Protein AF-A0A2N1MNX8-F1 (afdb_monomer_lite)

Structure (mmCIF, N/CA/C/O backbone):
data_AF-A0A2N1MNX8-F1
#
_entry.id   AF-A0A2N1MNX8-F1
#
loop_
_atom_site.group_PDB
_atom_site.id
_atom_site.type_symbol
_atom_site.label_atom_id
_atom_site.label_alt_id
_atom_site.label_comp_id
_atom_site.label_asym_id
_atom_site.label_entity_id
_atom_site.label_seq_id
_atom_site.pdbx_PDB_ins_code
_atom_site.Cartn_x
_atom_site.Cartn_y
_atom_site.Cartn_z
_atom_site.occupancy
_atom_site.B_iso_or_equiv
_atom_site.auth_seq_id
_atom_site.auth_comp_id
_atom_site.auth_asym_id
_atom_site.auth_atom_id
_atom_site.pdbx_PDB_model_num
ATOM 1 N N . MET A 1 1 ? -19.129 -14.147 -1.371 1.00 56.38 1 MET A N 1
ATOM 2 C CA . MET A 1 1 ? -18.073 -14.503 -2.361 1.00 56.38 1 MET A CA 1
ATOM 3 C C . MET A 1 1 ? -17.387 -15.813 -1.971 1.00 56.38 1 MET A C 1
ATOM 5 O O . MET A 1 1 ? -17.448 -16.182 -0.810 1.00 56.38 1 MET A O 1
ATOM 9 N N . ALA A 1 2 ? -16.731 -16.529 -2.896 1.00 64.56 2 ALA A N 1
ATOM 10 C CA . ALA A 1 2 ? -16.117 -17.846 -2.629 1.00 64.56 2 ALA A CA 1
ATOM 11 C C . ALA A 1 2 ? -15.143 -17.871 -1.427 1.00 64.56 2 ALA A C 1
ATOM 13 O O . ALA A 1 2 ? -15.052 -18.882 -0.743 1.00 64.56 2 ALA A O 1
ATOM 14 N N . PHE A 1 3 ? -14.475 -16.752 -1.125 1.00 65.69 3 PHE A N 1
ATOM 15 C CA . PHE A 1 3 ? -13.554 -16.598 0.014 1.00 65.69 3 PHE A CA 1
ATOM 16 C C . PHE A 1 3 ? -14.228 -16.419 1.391 1.00 65.69 3 PHE A C 1
ATOM 18 O O . PHE A 1 3 ? -13.546 -16.420 2.415 1.00 65.69 3 PHE A O 1
ATOM 25 N N . GLU A 1 4 ? -15.551 -16.257 1.436 1.00 67.56 4 GLU A N 1
ATOM 26 C CA . GLU A 1 4 ? -16.335 -16.164 2.680 1.00 67.56 4 GLU A CA 1
ATOM 27 C C . GLU A 1 4 ? -16.891 -17.524 3.122 1.00 67.56 4 GLU A C 1
ATOM 29 O O . GLU A 1 4 ? -17.409 -17.641 4.228 1.00 67.56 4 GLU A O 1
ATOM 34 N N . ASN A 1 5 ? -16.812 -18.544 2.262 1.00 71.75 5 ASN A N 1
ATOM 35 C CA . ASN A 1 5 ? -17.381 -19.860 2.515 1.00 71.75 5 ASN A CA 1
ATOM 36 C C . ASN A 1 5 ? -16.324 -20.950 2.313 1.00 71.75 5 ASN A C 1
ATOM 38 O O . ASN A 1 5 ? -15.874 -21.192 1.192 1.00 71.75 5 ASN A O 1
ATOM 42 N N . ASP A 1 6 ? -15.991 -21.644 3.398 1.00 75.94 6 ASP A N 1
ATOM 43 C CA . ASP A 1 6 ? -14.962 -22.689 3.442 1.00 75.94 6 ASP A CA 1
ATOM 44 C C . ASP A 1 6 ? -15.345 -23.966 2.666 1.00 75.94 6 ASP A C 1
ATOM 46 O O . ASP A 1 6 ? -14.533 -24.873 2.516 1.00 75.94 6 ASP A O 1
ATOM 50 N N . SER A 1 7 ? -16.559 -24.037 2.111 1.00 83.06 7 SER A N 1
ATOM 51 C CA . SER A 1 7 ? -17.030 -25.169 1.299 1.00 83.06 7 SER A CA 1
ATOM 52 C C . SER A 1 7 ? -16.474 -25.175 -0.132 1.00 83.06 7 SER A C 1
ATOM 54 O O . SER A 1 7 ? -16.621 -26.171 -0.835 1.00 83.06 7 SER A O 1
ATOM 56 N N . PHE A 1 8 ? -15.852 -24.082 -0.593 1.00 82.31 8 PHE A N 1
ATOM 57 C CA . PHE A 1 8 ? -15.388 -23.917 -1.980 1.00 82.31 8 PHE A CA 1
ATOM 58 C C . PHE A 1 8 ? -13.858 -23.904 -2.107 1.00 82.31 8 PHE A C 1
ATOM 60 O O . PHE A 1 8 ? -13.306 -23.074 -2.827 1.00 82.31 8 PHE A O 1
ATOM 67 N N . LEU A 1 9 ? -13.163 -24.813 -1.417 1.00 83.31 9 LEU A N 1
ATOM 68 C CA . LEU A 1 9 ? -11.694 -24.832 -1.352 1.00 83.31 9 LEU A CA 1
ATOM 69 C C . LEU A 1 9 ? -11.017 -24.890 -2.731 1.00 83.31 9 LEU A C 1
ATOM 71 O O . LEU A 1 9 ? -10.069 -24.145 -2.968 1.00 83.31 9 LEU A O 1
ATOM 75 N N . ASP A 1 10 ? -11.524 -25.703 -3.662 1.00 85.88 10 ASP A N 1
ATOM 76 C CA . ASP A 1 10 ? -10.948 -25.807 -5.012 1.00 85.88 10 ASP A CA 1
ATOM 77 C C . ASP A 1 10 ? -11.088 -24.499 -5.801 1.00 85.88 10 ASP A C 1
ATOM 79 O O . ASP A 1 10 ? -10.160 -24.072 -6.490 1.00 85.88 10 ASP A O 1
ATOM 83 N N . LEU A 1 11 ? -12.229 -23.817 -5.657 1.00 83.62 11 LEU A N 1
ATOM 84 C CA . LEU A 1 11 ? -12.461 -22.520 -6.287 1.00 83.62 11 LEU A CA 1
ATOM 85 C C . LEU A 1 11 ? -11.620 -21.424 -5.626 1.00 83.62 11 LEU A C 1
ATOM 87 O O . LEU A 1 11 ? -11.042 -20.604 -6.332 1.00 83.62 11 LEU A O 1
ATOM 91 N N . GLN A 1 12 ? -11.511 -21.419 -4.294 1.00 82.12 12 GLN A N 1
ATOM 92 C CA . GLN A 1 12 ? -10.625 -20.502 -3.574 1.00 82.12 12 GLN A CA 1
ATOM 93 C C . GLN A 1 12 ? -9.181 -20.683 -4.040 1.00 82.12 12 GLN A C 1
ATOM 95 O O . GLN A 1 12 ? -8.528 -19.698 -4.367 1.00 82.12 12 GLN A O 1
ATOM 100 N N . LYS A 1 13 ? -8.707 -21.930 -4.154 1.00 82.75 13 LYS A N 1
ATOM 101 C CA . LYS A 1 13 ? -7.368 -22.246 -4.659 1.00 82.75 13 LYS A CA 1
ATOM 102 C C . LYS A 1 13 ? -7.171 -21.739 -6.085 1.00 82.75 13 LYS A C 1
ATOM 104 O O . LYS A 1 13 ? -6.188 -21.053 -6.344 1.00 82.75 13 LYS A O 1
ATOM 109 N N . PHE A 1 14 ? -8.121 -22.001 -6.982 1.00 84.06 14 PHE A N 1
ATOM 110 C CA . PHE A 1 14 ? -8.080 -21.494 -8.355 1.00 84.06 14 PHE A CA 1
ATOM 111 C C . PHE A 1 14 ? -8.036 -19.958 -8.410 1.00 84.06 14 PHE A C 1
ATOM 113 O O . PHE A 1 14 ? -7.242 -19.376 -9.151 1.00 84.06 14 PHE A O 1
ATOM 120 N N . CYS A 1 15 ? -8.852 -19.279 -7.599 1.00 79.00 15 CYS A N 1
ATOM 121 C CA . CYS A 1 15 ? -8.834 -17.823 -7.500 1.00 79.00 15 CYS A CA 1
ATOM 122 C C . CYS A 1 15 ? -7.498 -17.309 -6.953 1.00 79.00 15 CYS A C 1
ATOM 124 O O . CYS A 1 15 ? -6.957 -16.357 -7.508 1.00 79.00 15 CYS A O 1
ATOM 126 N N . THR A 1 16 ? -6.939 -17.945 -5.921 1.00 76.56 16 THR A N 1
ATOM 127 C CA . THR A 1 16 ? -5.616 -17.606 -5.381 1.00 76.56 16 THR A CA 1
ATOM 128 C C . THR A 1 16 ? -4.523 -17.793 -6.433 1.00 76.56 16 THR A C 1
ATOM 130 O O . THR A 1 16 ? -3.698 -16.906 -6.597 1.00 76.56 16 THR A O 1
ATOM 133 N N . GLU A 1 17 ? -4.548 -18.871 -7.220 1.00 80.50 17 GLU A N 1
ATOM 134 C CA . GLU A 1 17 ? -3.595 -19.089 -8.320 1.00 80.50 17 GLU A CA 1
ATOM 135 C C . GLU A 1 17 ? -3.700 -18.007 -9.410 1.00 80.50 17 GLU A C 1
ATOM 137 O O . GLU A 1 17 ? -2.685 -17.530 -9.923 1.00 80.50 17 GLU A O 1
ATOM 142 N N . LEU A 1 18 ? -4.916 -17.567 -9.750 1.00 79.69 18 LEU A N 1
ATOM 143 C CA . LEU A 1 18 ? -5.123 -16.448 -10.675 1.00 79.69 18 LEU A CA 1
ATOM 144 C C . LEU A 1 18 ? -4.614 -15.121 -10.103 1.00 79.69 18 LEU A C 1
ATOM 146 O O . LEU A 1 18 ? -3.966 -14.358 -10.824 1.00 79.69 18 LEU A O 1
ATOM 150 N N . ILE A 1 19 ? -4.888 -14.872 -8.821 1.00 76.12 19 ILE A N 1
ATOM 151 C CA . ILE A 1 19 ? -4.413 -13.712 -8.066 1.00 76.12 19 ILE A CA 1
ATOM 152 C C . ILE A 1 19 ? -2.885 -13.655 -8.084 1.00 76.12 19 ILE A C 1
ATOM 154 O O . ILE A 1 19 ? -2.314 -12.635 -8.465 1.00 76.12 19 ILE A O 1
ATOM 158 N N . SER A 1 20 ? -2.237 -14.773 -7.762 1.00 72.19 20 SER A N 1
ATOM 159 C CA . SER A 1 20 ? -0.787 -14.955 -7.807 1.00 72.19 20 SER A CA 1
ATOM 160 C C . SER A 1 20 ? -0.195 -14.665 -9.182 1.00 72.19 20 SER A C 1
ATOM 162 O O . SER A 1 20 ? 0.878 -14.076 -9.298 1.00 72.19 20 SER A O 1
ATOM 164 N N . LYS A 1 21 ? -0.877 -15.093 -10.249 1.00 76.62 21 LYS A N 1
ATOM 165 C CA . LYS A 1 21 ? -0.355 -14.995 -11.615 1.00 76.62 21 LYS A CA 1
ATOM 166 C C . LYS A 1 21 ? -0.490 -13.592 -12.209 1.00 76.62 21 LYS A C 1
ATOM 168 O O . LYS A 1 21 ? 0.316 -13.223 -13.064 1.00 76.62 21 LYS A O 1
ATOM 173 N N . TYR A 1 22 ? -1.499 -12.825 -11.793 1.00 77.06 22 TYR A N 1
ATOM 174 C CA . TYR A 1 22 ? -1.806 -11.509 -12.366 1.00 77.06 22 TYR A CA 1
ATOM 175 C C . TYR A 1 22 ? -2.223 -10.451 -11.321 1.00 77.06 22 TYR A C 1
ATOM 177 O O . TYR A 1 22 ? -3.270 -9.818 -11.494 1.00 77.06 22 TYR A O 1
ATOM 185 N N . PRO A 1 23 ? -1.417 -10.192 -10.276 1.00 77.81 23 PRO A N 1
ATOM 186 C CA . PRO A 1 23 ? -1.775 -9.257 -9.203 1.00 77.81 23 PRO A CA 1
ATOM 187 C C . PRO A 1 23 ? -2.037 -7.829 -9.714 1.00 77.81 23 PRO A C 1
ATOM 189 O O . PRO A 1 23 ? -3.014 -7.199 -9.314 1.00 77.81 23 PRO A O 1
ATOM 192 N N . GLU A 1 24 ? -1.253 -7.350 -10.687 1.00 77.94 24 GLU A N 1
ATOM 193 C CA . GLU A 1 24 ? -1.421 -6.030 -11.327 1.00 77.94 24 GLU A CA 1
ATOM 194 C C . GLU A 1 24 ? -2.824 -5.808 -11.904 1.00 77.94 24 GLU A C 1
ATOM 196 O O . GLU A 1 24 ? -3.412 -4.730 -11.787 1.00 77.94 24 GLU A O 1
ATOM 201 N N . LYS A 1 25 ? -3.390 -6.847 -12.531 1.00 81.75 25 LYS A N 1
ATOM 202 C CA . LYS A 1 25 ? -4.721 -6.772 -13.149 1.00 81.75 25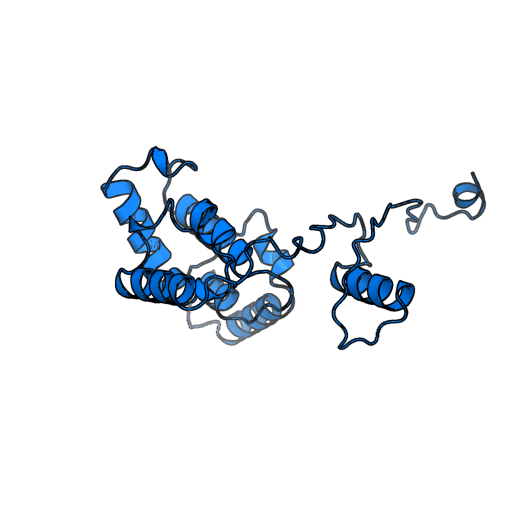 LYS A CA 1
ATOM 203 C C . LYS A 1 25 ? -5.820 -6.641 -12.103 1.00 81.75 25 LYS A C 1
ATOM 205 O O . LYS A 1 25 ? -6.874 -6.085 -12.384 1.00 81.75 25 LYS A O 1
ATOM 210 N N . ILE A 1 26 ? -5.573 -7.159 -10.905 1.00 84.69 26 ILE A N 1
ATOM 211 C CA . ILE A 1 26 ? -6.531 -7.112 -9.807 1.00 84.69 26 ILE A CA 1
ATOM 212 C C . ILE A 1 26 ? -6.470 -5.753 -9.123 1.00 84.69 26 ILE A C 1
ATOM 214 O O . ILE A 1 26 ? -7.512 -5.135 -8.940 1.00 84.69 26 ILE A O 1
ATOM 218 N N . PHE A 1 27 ? -5.271 -5.240 -8.840 1.00 84.62 27 PHE A N 1
ATOM 219 C CA . PHE A 1 27 ? -5.089 -3.897 -8.281 1.00 84.62 27 PHE A CA 1
ATOM 220 C C . PHE A 1 27 ? -5.636 -2.779 -9.184 1.00 84.62 27 PHE A C 1
ATOM 222 O O . PHE A 1 27 ? -6.120 -1.759 -8.686 1.00 84.62 27 PHE A O 1
ATOM 229 N N . SER A 1 28 ? -5.591 -2.976 -10.505 1.00 83.19 28 SER A N 1
ATOM 230 C CA . SER A 1 28 ? -6.134 -2.044 -11.504 1.00 83.19 28 SER A CA 1
ATOM 231 C C . SER A 1 28 ? -7.633 -2.210 -11.785 1.00 83.19 28 SER A C 1
ATOM 233 O O . SER A 1 28 ? -8.206 -1.383 -12.495 1.00 83.19 28 SER A O 1
ATOM 235 N N . SER A 1 29 ? -8.288 -3.231 -11.223 1.00 88.00 29 SER A N 1
ATOM 236 C CA . SER A 1 29 ? -9.728 -3.442 -11.395 1.00 88.00 29 SER A CA 1
ATOM 237 C C . SER A 1 29 ? -10.548 -2.337 -10.721 1.00 88.00 29 SER A C 1
ATOM 239 O O . SER A 1 29 ? -10.203 -1.862 -9.634 1.00 88.00 29 SER A O 1
ATOM 241 N N . SER A 1 30 ? -11.680 -1.964 -11.328 1.00 87.19 30 SER A N 1
ATOM 242 C CA . SER A 1 30 ? -12.661 -1.054 -10.717 1.00 87.19 30 SER A CA 1
ATOM 243 C C . SER A 1 30 ? -13.212 -1.601 -9.403 1.00 87.19 30 SER A C 1
ATOM 245 O O . SER A 1 30 ? -13.459 -0.837 -8.474 1.00 87.19 30 SER A O 1
ATOM 247 N N . ASP A 1 31 ? -13.329 -2.925 -9.314 1.00 88.75 31 ASP A N 1
ATOM 248 C CA . ASP A 1 31 ? -14.004 -3.616 -8.214 1.00 88.75 31 ASP A CA 1
ATOM 249 C C . ASP A 1 31 ? -13.014 -4.068 -7.130 1.00 88.75 31 ASP A C 1
ATOM 251 O O . ASP A 1 31 ? -13.377 -4.782 -6.197 1.00 88.75 31 ASP A O 1
ATOM 255 N N . PHE A 1 32 ? -11.745 -3.654 -7.232 1.00 90.50 32 PHE A N 1
ATOM 256 C CA . PHE A 1 32 ? -10.688 -4.018 -6.287 1.00 90.50 32 PHE A CA 1
ATOM 257 C C . PHE A 1 32 ? -11.074 -3.720 -4.833 1.00 90.50 32 PHE A C 1
ATOM 259 O O . PHE A 1 32 ? -10.827 -4.522 -3.940 1.00 90.50 32 PHE A O 1
ATOM 266 N N . THR A 1 33 ? -11.721 -2.585 -4.579 1.00 92.62 33 THR A N 1
ATOM 267 C CA . THR A 1 33 ? -12.143 -2.182 -3.230 1.00 92.62 33 THR A CA 1
ATOM 268 C C . THR A 1 33 ? -13.246 -3.063 -2.644 1.00 92.62 33 THR A C 1
ATOM 270 O O . THR A 1 33 ? -13.538 -2.958 -1.459 1.00 92.62 33 THR A O 1
ATOM 273 N N . SER A 1 34 ? -13.866 -3.924 -3.448 1.00 91.62 34 SER A N 1
ATOM 274 C CA . SER A 1 34 ? -14.937 -4.827 -3.023 1.00 91.62 34 SER A CA 1
ATOM 275 C C . SER A 1 34 ? -14.443 -6.235 -2.697 1.00 91.62 34 SER A C 1
ATOM 277 O O . SER A 1 34 ? -15.247 -7.078 -2.303 1.00 91.62 34 SER A O 1
ATOM 279 N N . ILE A 1 35 ? -13.147 -6.525 -2.862 1.00 88.94 35 ILE A N 1
ATOM 280 C CA . ILE A 1 35 ? -12.622 -7.855 -2.543 1.00 88.94 35 ILE A CA 1
ATOM 281 C C . ILE A 1 35 ? -12.650 -8.107 -1.025 1.00 88.94 35 ILE A C 1
ATOM 283 O O . ILE A 1 35 ? -12.415 -7.177 -0.248 1.00 88.94 35 ILE A O 1
ATOM 287 N N . PRO A 1 36 ? -12.860 -9.361 -0.585 1.00 89.94 36 PRO A N 1
ATOM 288 C CA . PRO A 1 36 ? -12.753 -9.724 0.824 1.00 89.94 36 PRO A CA 1
ATOM 289 C C . PRO A 1 36 ? -11.334 -9.508 1.369 1.00 89.94 36 PRO A C 1
ATOM 291 O O . PRO A 1 36 ? -10.354 -9.758 0.665 1.00 89.94 36 PRO A O 1
ATOM 294 N N . GLU A 1 37 ? -11.212 -9.153 2.652 1.00 91.31 37 GLU A N 1
ATOM 295 C CA . GLU A 1 37 ? -9.918 -8.907 3.316 1.00 91.31 37 GLU A CA 1
ATOM 296 C C . GLU A 1 37 ? -8.940 -10.084 3.151 1.00 91.31 37 GLU A C 1
ATOM 298 O O . GLU A 1 37 ? -7.772 -9.885 2.836 1.00 91.31 37 GLU A O 1
ATOM 303 N N . LYS A 1 38 ? -9.419 -11.331 3.261 1.00 87.56 38 LYS A N 1
ATOM 304 C CA . LYS A 1 38 ? -8.592 -12.537 3.055 1.00 87.56 38 LYS A CA 1
ATOM 305 C C . LYS A 1 38 ? -7.916 -12.573 1.675 1.00 87.56 38 LYS A C 1
ATOM 307 O O . LYS A 1 38 ? -6.768 -13.008 1.556 1.00 87.56 38 LYS A O 1
ATOM 312 N N . ALA A 1 39 ? -8.621 -12.125 0.635 1.00 86.31 39 ALA A N 1
ATOM 313 C CA . ALA A 1 39 ? -8.078 -12.055 -0.719 1.00 86.31 39 ALA A CA 1
ATOM 314 C C . ALA A 1 39 ? -7.053 -10.919 -0.841 1.00 86.31 39 ALA A C 1
ATOM 316 O O . ALA A 1 39 ? -6.008 -11.109 -1.461 1.00 86.31 39 ALA A O 1
ATOM 317 N N . LEU A 1 40 ? -7.304 -9.777 -0.189 1.00 90.94 40 LEU A N 1
ATOM 318 C CA . LEU A 1 40 ? -6.334 -8.687 -0.093 1.00 90.94 40 LEU A CA 1
ATOM 319 C C . LEU A 1 40 ? -5.056 -9.121 0.641 1.00 90.94 40 LEU A C 1
ATOM 321 O O . LEU A 1 40 ? -3.960 -8.865 0.157 1.00 90.94 40 LEU A O 1
ATOM 325 N N . ILE A 1 41 ? -5.170 -9.831 1.763 1.00 90.19 41 ILE A N 1
ATOM 326 C CA . ILE A 1 41 ? -4.013 -10.367 2.494 1.00 90.19 41 ILE A CA 1
ATOM 327 C C . ILE A 1 41 ? -3.202 -11.303 1.595 1.00 90.19 41 ILE A C 1
ATOM 329 O O . ILE A 1 41 ? -1.982 -11.177 1.524 1.00 90.19 41 ILE A O 1
ATOM 333 N N . SER A 1 42 ? -3.875 -12.188 0.857 1.00 85.50 42 SER A N 1
ATOM 334 C CA . SER A 1 42 ? -3.218 -13.105 -0.083 1.00 85.50 42 SER A CA 1
ATOM 335 C C . SER A 1 42 ? -2.495 -12.357 -1.214 1.00 85.50 42 SER A C 1
ATOM 337 O O . SER A 1 42 ? -1.404 -12.757 -1.610 1.00 85.50 42 SER A O 1
ATOM 339 N N . LEU A 1 43 ? -3.067 -11.247 -1.699 1.00 87.25 43 LEU A N 1
ATOM 340 C CA . LEU A 1 43 ? -2.433 -10.346 -2.670 1.00 87.25 43 LEU A CA 1
ATOM 341 C C . LEU A 1 43 ? -1.164 -9.686 -2.113 1.00 87.25 43 LEU A C 1
ATOM 343 O O . LEU A 1 43 ? -0.155 -9.655 -2.809 1.00 87.25 43 LEU A O 1
ATOM 347 N N . ILE A 1 44 ? -1.214 -9.160 -0.884 1.00 88.69 44 ILE A N 1
ATOM 348 C CA . ILE A 1 44 ? -0.085 -8.451 -0.252 1.00 88.69 44 ILE A CA 1
ATOM 349 C C . ILE A 1 44 ? 1.053 -9.419 0.092 1.00 88.69 44 ILE A C 1
ATOM 351 O O . ILE A 1 44 ? 2.222 -9.089 -0.076 1.00 88.69 44 ILE A O 1
ATOM 355 N N . GLN A 1 45 ? 0.723 -10.613 0.592 1.00 85.81 45 GLN A N 1
ATOM 356 C CA . GLN A 1 45 ? 1.713 -11.622 0.982 1.00 85.81 45 GLN A CA 1
ATOM 357 C C . GLN A 1 45 ? 2.480 -12.196 -0.206 1.00 85.81 45 GLN A C 1
ATOM 359 O O . GLN A 1 45 ? 3.585 -12.716 -0.034 1.00 85.81 45 GLN A O 1
ATOM 364 N N . HIS A 1 46 ? 1.895 -12.142 -1.399 1.00 76.81 46 HIS A N 1
ATOM 365 C CA . HIS A 1 46 ? 2.575 -12.605 -2.586 1.00 76.81 46 HIS A CA 1
ATOM 366 C C . HIS A 1 46 ? 3.723 -11.653 -2.920 1.00 76.81 46 HIS A C 1
ATOM 368 O O . HIS A 1 46 ? 3.492 -10.470 -3.159 1.00 76.81 46 HIS A O 1
ATOM 374 N N . ASP A 1 47 ? 4.955 -12.167 -3.007 1.00 65.44 47 ASP A N 1
ATOM 375 C CA . ASP A 1 47 ? 6.071 -11.390 -3.553 1.00 65.44 47 ASP A CA 1
ATOM 376 C C . ASP A 1 47 ? 5.775 -11.119 -5.040 1.00 65.44 47 ASP A C 1
ATOM 378 O O . ASP A 1 47 ? 6.046 -11.930 -5.933 1.00 65.44 47 ASP A O 1
ATOM 382 N N . ASN A 1 48 ? 5.127 -9.986 -5.303 1.00 61.97 48 ASN A N 1
ATOM 383 C CA . ASN A 1 48 ? 4.899 -9.480 -6.640 1.00 61.97 48 ASN A CA 1
ATOM 384 C C . ASN A 1 48 ? 6.148 -8.709 -7.065 1.00 61.97 48 ASN A C 1
ATOM 386 O O . ASN A 1 48 ? 6.300 -7.532 -6.758 1.00 61.97 48 ASN A O 1
ATOM 390 N N . HIS A 1 49 ? 7.036 -9.369 -7.808 1.00 63.06 49 HIS A N 1
ATOM 391 C CA . HIS A 1 49 ? 8.231 -8.730 -8.367 1.00 63.06 49 HIS A CA 1
ATOM 392 C C . HIS A 1 49 ? 7.915 -7.548 -9.310 1.00 63.06 49 HIS A C 1
ATOM 394 O O . HIS A 1 49 ? 8.832 -6.820 -9.679 1.00 63.06 49 HIS A O 1
ATOM 400 N N . GLN A 1 50 ? 6.655 -7.366 -9.732 1.00 64.62 50 GLN A N 1
ATOM 401 C CA . GLN A 1 50 ? 6.244 -6.320 -10.674 1.00 64.62 50 GLN A CA 1
ATOM 402 C C . GLN A 1 50 ? 5.791 -5.014 -9.994 1.00 64.62 50 GLN A C 1
ATOM 404 O O . GLN A 1 50 ? 5.942 -3.958 -10.609 1.00 64.62 50 GLN A O 1
ATOM 409 N N . MET A 1 51 ? 5.311 -5.057 -8.741 1.00 78.38 51 MET A N 1
ATOM 410 C CA . MET A 1 51 ? 4.817 -3.881 -8.009 1.00 78.38 51 MET A CA 1
ATOM 411 C C . MET A 1 51 ? 5.753 -3.506 -6.861 1.00 78.38 51 MET A C 1
ATOM 413 O O . MET A 1 51 ? 6.131 -4.347 -6.046 1.00 78.38 51 MET A O 1
ATOM 417 N N . GLY A 1 52 ? 6.087 -2.220 -6.753 1.00 84.56 52 GLY A N 1
ATOM 418 C CA . GLY A 1 52 ? 6.828 -1.711 -5.604 1.00 84.56 52 GLY A CA 1
ATOM 419 C C . GLY A 1 52 ? 5.992 -1.756 -4.323 1.00 84.56 52 GLY A C 1
ATOM 420 O O . GLY A 1 52 ? 4.788 -1.511 -4.342 1.00 84.56 52 GLY A O 1
ATOM 421 N N . GLU A 1 53 ? 6.641 -1.987 -3.183 1.00 89.81 53 GLU A N 1
ATOM 422 C CA . GLU A 1 53 ? 5.967 -2.077 -1.878 1.00 89.81 53 GLU A CA 1
ATOM 423 C C . GLU A 1 53 ? 5.157 -0.805 -1.535 1.00 89.81 53 GLU A C 1
ATOM 425 O O . GLU A 1 53 ? 4.081 -0.883 -0.944 1.00 89.81 53 GLU A O 1
ATOM 430 N N . VAL A 1 54 ? 5.626 0.3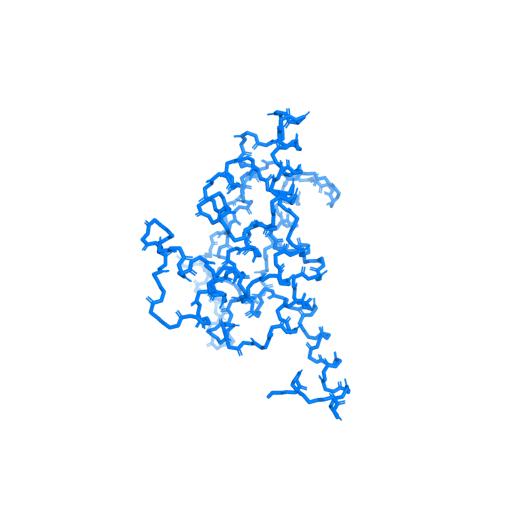73 -1.970 1.00 91.75 54 VAL A N 1
ATOM 431 C CA . VAL A 1 54 ? 4.902 1.646 -1.808 1.00 91.75 54 VAL A CA 1
ATOM 432 C C . VAL A 1 54 ? 3.573 1.675 -2.572 1.00 91.75 54 VAL A C 1
ATOM 434 O O . VAL A 1 54 ? 2.593 2.215 -2.069 1.00 91.75 54 VAL A O 1
ATOM 437 N N . GLN A 1 55 ? 3.507 1.065 -3.757 1.00 90.94 55 GLN A N 1
ATOM 438 C CA . GLN A 1 55 ? 2.278 1.007 -4.553 1.00 90.94 55 GLN A CA 1
ATOM 439 C C . GLN A 1 55 ? 1.285 0.025 -3.926 1.00 90.94 55 GLN A C 1
ATOM 441 O O . GLN A 1 55 ? 0.099 0.333 -3.827 1.00 90.94 55 GLN A O 1
ATOM 446 N N . VAL A 1 56 ? 1.773 -1.118 -3.425 1.00 92.00 56 VAL A N 1
ATOM 447 C CA . VAL A 1 56 ? 0.950 -2.061 -2.649 1.00 92.00 56 VAL A CA 1
ATOM 448 C C . VAL A 1 56 ? 0.310 -1.335 -1.467 1.00 92.00 56 VAL A C 1
ATOM 450 O O . VAL A 1 56 ? -0.898 -1.431 -1.266 1.00 92.00 56 VAL A O 1
ATOM 453 N N . TRP A 1 57 ? 1.086 -0.535 -0.733 1.00 95.19 57 TRP A N 1
ATOM 454 C CA . TRP A 1 57 ? 0.575 0.288 0.362 1.00 95.19 57 TRP A CA 1
ATOM 455 C C . TRP A 1 57 ? -0.513 1.282 -0.066 1.00 95.19 57 TRP A C 1
ATOM 457 O O . TRP A 1 57 ? -1.545 1.374 0.598 1.00 95.19 57 TRP A O 1
ATOM 467 N N . GLU A 1 58 ? -0.339 1.987 -1.185 1.00 94.50 58 GLU A N 1
ATOM 468 C CA . GLU A 1 58 ? -1.370 2.892 -1.716 1.00 94.50 58 GLU A CA 1
ATOM 469 C C . GLU A 1 58 ? -2.673 2.148 -2.052 1.00 94.50 58 GLU A C 1
ATOM 471 O O . GLU A 1 58 ? -3.765 2.643 -1.759 1.00 94.50 58 GLU A O 1
ATOM 476 N N . HIS A 1 59 ? -2.582 0.934 -2.601 1.00 94.19 59 HIS A N 1
ATOM 477 C CA . HIS A 1 59 ? -3.750 0.089 -2.845 1.00 94.19 59 HIS A CA 1
ATOM 478 C C . HIS A 1 59 ? -4.413 -0.381 -1.547 1.00 94.19 59 HIS A C 1
ATOM 480 O O . HIS A 1 59 ? -5.640 -0.345 -1.445 1.00 94.19 59 HIS A O 1
ATOM 486 N N . VAL A 1 60 ? -3.634 -0.769 -0.536 1.00 95.25 60 VAL A N 1
ATOM 487 C CA . VAL A 1 60 ? -4.163 -1.145 0.785 1.00 95.25 60 VAL A CA 1
ATOM 488 C C . VAL A 1 60 ? -4.900 0.024 1.432 1.00 95.25 60 VAL A C 1
ATOM 490 O O . VAL A 1 60 ? -6.024 -0.151 1.902 1.00 95.25 60 VAL A O 1
ATOM 493 N N . LEU A 1 61 ? -4.330 1.231 1.388 1.00 95.56 61 LEU A N 1
ATOM 494 C CA . LEU A 1 61 ? -5.005 2.443 1.855 1.00 95.56 61 LEU A CA 1
ATOM 495 C C . LEU A 1 61 ? -6.307 2.692 1.092 1.00 95.56 61 LEU A C 1
ATOM 497 O O . LEU A 1 61 ? -7.343 2.909 1.716 1.00 95.56 61 LEU A O 1
ATOM 501 N N . LYS A 1 62 ? -6.282 2.604 -0.243 1.00 94.75 62 LYS A N 1
ATOM 502 C CA . LYS A 1 62 ? -7.480 2.761 -1.082 1.00 94.75 62 LYS A CA 1
ATOM 503 C C . LYS A 1 62 ? -8.577 1.768 -0.690 1.00 94.75 62 LYS A C 1
ATOM 505 O O . LYS A 1 62 ? -9.737 2.161 -0.582 1.00 94.75 62 LYS A O 1
ATOM 510 N N . TRP A 1 63 ? -8.224 0.502 -0.460 1.00 96.12 63 TRP A N 1
ATOM 511 C CA . TRP A 1 63 ? -9.171 -0.518 -0.007 1.00 96.12 63 TRP A CA 1
ATOM 512 C C . TRP A 1 63 ? -9.739 -0.185 1.376 1.00 96.12 63 TRP A C 1
ATOM 514 O O . TRP A 1 63 ? -10.956 -0.200 1.544 1.00 96.12 63 TRP A O 1
ATOM 524 N N . GLY A 1 64 ? -8.886 0.185 2.338 1.00 95.50 64 GLY A N 1
ATOM 525 C CA . GLY A 1 64 ? -9.301 0.513 3.705 1.00 95.50 64 GLY A CA 1
ATOM 526 C C . GLY A 1 64 ? -10.192 1.750 3.794 1.00 95.50 64 GLY A C 1
ATOM 527 O O . GLY A 1 64 ? -11.165 1.752 4.547 1.00 95.50 64 GLY A O 1
ATOM 528 N N . ILE A 1 65 ? -9.905 2.784 2.999 1.00 94.94 65 ILE A N 1
ATOM 529 C CA . ILE A 1 65 ? -10.737 3.992 2.909 1.00 94.94 65 ILE A CA 1
ATOM 530 C C . ILE A 1 65 ? -12.107 3.649 2.322 1.00 94.94 65 ILE A C 1
ATOM 532 O O . ILE A 1 65 ? -13.124 4.074 2.861 1.00 94.94 65 ILE A O 1
ATOM 536 N N . ALA A 1 66 ? -12.158 2.813 1.282 1.00 94.38 66 ALA A N 1
ATOM 537 C CA . ALA A 1 66 ? -13.420 2.388 0.680 1.00 94.38 66 ALA A CA 1
ATOM 538 C C . ALA A 1 66 ? -14.319 1.578 1.637 1.00 94.38 66 ALA A C 1
ATOM 540 O O . ALA A 1 66 ? -15.538 1.610 1.482 1.00 94.38 66 ALA A O 1
ATOM 541 N N . GLN A 1 67 ? -13.746 0.908 2.647 1.00 93.75 67 GLN A N 1
ATOM 542 C CA . GLN A 1 67 ? -14.522 0.222 3.693 1.00 93.75 67 GLN A CA 1
ATOM 543 C C . GLN A 1 67 ? -15.157 1.179 4.719 1.00 93.75 67 GLN A C 1
ATOM 545 O O . GLN A 1 67 ? -15.934 0.735 5.561 1.00 93.75 67 GLN A O 1
ATOM 550 N N . ASN A 1 68 ? -14.830 2.475 4.685 1.00 91.94 68 ASN A N 1
ATOM 551 C CA . ASN A 1 68 ? -15.337 3.486 5.611 1.00 91.94 68 ASN A CA 1
ATOM 552 C C . ASN A 1 68 ? -16.116 4.564 4.833 1.00 91.94 68 ASN A C 1
ATOM 554 O O . ASN A 1 68 ? -15.536 5.580 4.438 1.00 91.94 68 ASN A O 1
ATOM 558 N N . PRO A 1 69 ? -17.427 4.373 4.583 1.00 87.50 69 PRO A N 1
ATOM 559 C CA . PRO A 1 69 ? -18.232 5.349 3.856 1.00 87.50 69 PRO A CA 1
ATOM 560 C C . PRO A 1 69 ? -18.181 6.732 4.517 1.00 87.50 69 PRO A C 1
ATOM 562 O O . PRO A 1 69 ? -18.500 6.873 5.694 1.00 87.50 69 PRO A O 1
ATOM 565 N N . GLY A 1 70 ? -17.796 7.754 3.750 1.00 86.25 70 GLY A N 1
ATOM 566 C CA . GLY A 1 70 ? -17.676 9.135 4.233 1.00 86.25 70 GLY A CA 1
ATOM 567 C C . GLY A 1 70 ? -16.278 9.532 4.712 1.00 86.25 70 GLY A C 1
ATOM 568 O O . GLY A 1 70 ? -16.054 10.714 4.970 1.00 86.25 70 GLY A O 1
ATOM 569 N N . LEU A 1 71 ? -15.327 8.594 4.774 1.00 92.75 71 LEU A N 1
ATOM 570 C CA . LEU A 1 71 ? -13.938 8.916 5.078 1.00 92.75 71 LEU A CA 1
ATOM 571 C C . LEU A 1 71 ? -13.310 9.716 3.924 1.00 92.75 71 LEU A C 1
ATOM 573 O O . LEU A 1 71 ? -13.438 9.356 2.751 1.00 92.75 71 LEU A O 1
ATOM 577 N N . SER A 1 72 ? -12.637 10.818 4.259 1.00 91.00 72 SER A N 1
ATOM 578 C CA . SER A 1 72 ? -11.927 11.647 3.278 1.00 91.00 72 SER A CA 1
ATOM 579 C C . SER A 1 72 ? -10.789 10.861 2.612 1.00 91.00 72 SER A C 1
ATOM 581 O O . SER A 1 72 ? -10.276 9.900 3.167 1.00 91.00 72 SER A O 1
ATOM 583 N N . SER A 1 73 ? -10.352 11.280 1.424 1.00 86.38 73 SER A N 1
ATOM 584 C CA . SER A 1 73 ? -9.088 10.785 0.850 1.00 86.38 73 SER A CA 1
ATOM 585 C C . SER A 1 73 ? -7.858 11.514 1.404 1.00 86.38 73 SER A C 1
ATOM 587 O O . SER A 1 73 ? -6.736 11.054 1.204 1.00 86.38 73 SER A O 1
ATOM 589 N N . ASP A 1 74 ? -8.056 12.655 2.073 1.00 90.06 74 ASP A N 1
ATOM 590 C CA . ASP A 1 74 ? -6.988 13.420 2.713 1.00 90.06 74 ASP A CA 1
ATOM 591 C C . ASP A 1 74 ? -6.919 13.097 4.221 1.00 90.06 74 ASP A C 1
ATOM 593 O O . ASP A 1 74 ? -7.834 13.480 4.962 1.00 90.06 74 ASP A O 1
ATOM 597 N N . PRO A 1 75 ? -5.841 12.442 4.700 1.00 91.25 75 PRO A N 1
ATOM 598 C CA . PRO A 1 75 ? -5.670 12.103 6.110 1.00 91.25 75 PRO A CA 1
ATOM 599 C C . PRO A 1 75 ? -5.517 13.323 7.022 1.00 91.25 75 PRO A C 1
ATOM 601 O O . PRO A 1 75 ? -5.692 13.193 8.231 1.00 91.25 75 PRO A O 1
ATOM 604 N N . SER A 1 76 ? -5.217 14.512 6.482 1.00 91.00 76 SER A N 1
ATOM 605 C CA . SER A 1 76 ? -5.158 15.748 7.275 1.00 91.00 76 SER A CA 1
ATOM 606 C C . SER A 1 76 ? -6.512 16.116 7.896 1.00 91.00 76 SER A C 1
ATOM 608 O O . SER A 1 76 ? -6.566 16.799 8.917 1.00 91.00 76 SER A O 1
ATOM 610 N N . CYS A 1 77 ? -7.601 15.623 7.299 1.00 92.38 77 CYS A N 1
ATOM 611 C CA . CYS A 1 77 ? -8.973 15.865 7.725 1.00 92.38 77 CYS A CA 1
ATOM 612 C C . CYS A 1 77 ? -9.495 14.816 8.720 1.00 92.38 77 CYS A C 1
ATOM 614 O O . CYS A 1 77 ? -10.653 14.901 9.124 1.00 92.38 77 CYS A O 1
ATOM 616 N N . TYR A 1 78 ? -8.695 13.807 9.078 1.00 95.06 78 TYR A N 1
ATOM 617 C CA . TYR A 1 78 ? -9.164 12.688 9.894 1.00 95.06 78 TYR A CA 1
ATOM 618 C C . TYR A 1 78 ? -9.249 13.068 11.370 1.00 95.06 78 TYR A C 1
ATOM 620 O O . TYR A 1 78 ? -8.303 13.589 11.965 1.00 95.06 78 TYR A O 1
ATOM 628 N N . SER A 1 79 ? -10.373 12.721 11.985 1.00 95.25 79 SER A N 1
ATOM 629 C CA . SER A 1 79 ? -10.526 12.687 13.433 1.00 95.25 79 SER A CA 1
ATOM 630 C C . SER A 1 79 ? -9.837 11.460 14.047 1.00 95.25 79 SER A C 1
ATOM 632 O O . SER A 1 79 ? -9.391 10.535 13.362 1.00 95.25 79 SER A O 1
ATOM 634 N N . ASN A 1 80 ? -9.776 11.410 15.378 1.00 94.69 80 ASN A N 1
ATOM 635 C CA . ASN A 1 80 ? -9.272 10.227 16.079 1.00 94.69 80 ASN A CA 1
ATOM 636 C C . ASN A 1 80 ? -10.131 8.979 15.810 1.00 94.69 80 ASN A C 1
ATOM 638 O O . ASN A 1 80 ? -9.590 7.875 15.718 1.00 94.69 80 ASN A O 1
ATOM 642 N N . ASP A 1 81 ? -11.447 9.147 15.661 1.00 94.56 81 ASP A N 1
ATOM 643 C CA . ASP A 1 81 ? -12.367 8.044 15.378 1.00 94.56 81 ASP A CA 1
ATOM 644 C C . ASP A 1 81 ? -12.228 7.542 13.935 1.00 94.56 81 ASP A C 1
ATOM 646 O O . ASP A 1 81 ? -12.292 6.332 13.695 1.00 94.56 81 ASP A O 1
ATOM 650 N N . ASP A 1 82 ? -11.928 8.438 12.994 1.00 95.94 82 ASP A N 1
ATOM 651 C CA . ASP A 1 82 ? -11.596 8.086 11.609 1.00 95.94 82 ASP A CA 1
ATOM 652 C C . ASP A 1 82 ? -10.334 7.218 11.550 1.00 95.94 82 ASP A C 1
ATOM 654 O O . ASP A 1 82 ? -10.334 6.131 10.963 1.00 95.94 82 ASP A O 1
ATOM 658 N N . PHE A 1 83 ? -9.266 7.646 12.236 1.00 96.19 83 PHE A N 1
ATOM 659 C CA . PHE A 1 83 ? -8.041 6.853 12.343 1.00 96.19 83 PHE A CA 1
ATOM 660 C C . PHE A 1 83 ? -8.287 5.505 13.017 1.00 96.19 83 PHE A C 1
ATOM 662 O O . PHE A 1 83 ? -7.746 4.495 12.571 1.00 96.19 83 PHE A O 1
ATOM 669 N N . LYS A 1 84 ? -9.102 5.461 14.074 1.00 95.56 84 LYS A N 1
ATOM 670 C CA . LYS A 1 84 ? -9.440 4.215 14.771 1.00 95.56 84 LYS A CA 1
ATOM 671 C C . LYS A 1 84 ? -10.192 3.242 13.862 1.00 95.56 84 LYS A C 1
ATOM 673 O O . LYS A 1 84 ? -9.864 2.057 13.845 1.00 95.56 84 LYS A O 1
ATOM 678 N N . SER A 1 85 ? -11.157 3.736 13.092 1.00 95.38 85 SER A N 1
ATOM 679 C CA . SER A 1 85 ? -11.946 2.923 12.160 1.00 95.38 85 SER A CA 1
ATOM 680 C C . SER A 1 85 ? -11.071 2.366 11.038 1.00 95.38 85 SER A C 1
ATOM 682 O O . SER A 1 85 ? -11.053 1.157 10.799 1.00 95.38 85 SER A O 1
ATOM 684 N N . LEU A 1 86 ? -10.240 3.215 10.426 1.00 96.56 86 LEU A N 1
ATOM 685 C CA . LEU A 1 86 ? -9.296 2.784 9.396 1.00 96.56 86 LEU A CA 1
ATOM 686 C C . LEU A 1 86 ? -8.258 1.790 9.941 1.00 96.56 86 LEU A C 1
ATOM 688 O O . LEU A 1 86 ? -7.954 0.796 9.282 1.00 96.56 86 LEU A O 1
ATOM 692 N N . LYS A 1 87 ? -7.747 2.021 11.156 1.00 95.69 87 LYS A N 1
ATOM 693 C CA . LYS A 1 87 ? -6.810 1.118 11.836 1.00 95.69 87 LYS A CA 1
ATOM 694 C C . LYS A 1 87 ? -7.402 -0.269 12.030 1.00 95.69 87 LYS A C 1
ATOM 696 O O . LYS A 1 87 ? -6.719 -1.242 11.738 1.00 95.69 87 LYS A O 1
ATOM 701 N N . ASN A 1 88 ? -8.649 -0.364 12.485 1.00 94.56 88 ASN A N 1
ATOM 702 C CA . ASN A 1 88 ? -9.308 -1.652 12.695 1.00 94.56 88 ASN A CA 1
ATOM 703 C C . ASN A 1 88 ? -9.447 -2.440 11.383 1.00 94.56 88 ASN A C 1
ATOM 705 O O . ASN A 1 88 ? -9.154 -3.631 11.365 1.00 94.56 88 ASN A O 1
ATOM 709 N N . ASN A 1 89 ? -9.812 -1.773 10.284 1.00 94.12 89 ASN A N 1
ATOM 710 C CA . ASN A 1 89 ? -9.982 -2.427 8.980 1.00 94.12 89 ASN A CA 1
ATOM 711 C C . ASN A 1 89 ? -8.656 -2.863 8.348 1.00 94.12 89 ASN A C 1
ATOM 713 O O . ASN A 1 89 ? -8.617 -3.831 7.599 1.00 94.12 89 ASN A O 1
ATOM 717 N N . LEU A 1 90 ? -7.569 -2.132 8.609 1.00 95.94 90 LEU A N 1
ATOM 718 C CA . LEU A 1 90 ? -6.265 -2.393 7.997 1.00 95.94 90 LEU A CA 1
ATOM 719 C C . LEU A 1 90 ? -5.294 -3.146 8.908 1.00 95.94 90 LEU A C 1
ATOM 721 O O . LEU A 1 90 ? -4.188 -3.462 8.468 1.00 95.94 90 LEU A O 1
ATOM 725 N N . GLN A 1 91 ? -5.679 -3.451 10.150 1.00 94.00 91 GLN A N 1
ATOM 726 C CA . GLN A 1 91 ? -4.773 -3.985 11.165 1.00 94.00 91 GLN A CA 1
ATOM 727 C C . GLN A 1 91 ? -4.012 -5.222 10.681 1.00 94.00 91 GLN A C 1
ATOM 729 O O . GLN A 1 91 ? -2.802 -5.291 10.883 1.00 94.00 91 GLN A O 1
ATOM 734 N N . GLN A 1 92 ? -4.688 -6.183 10.042 1.00 93.81 92 GLN A N 1
ATOM 735 C CA . GLN A 1 92 ? -4.025 -7.395 9.551 1.00 93.81 92 GLN A CA 1
ATOM 736 C C . GLN A 1 92 ? -3.174 -7.094 8.317 1.00 93.81 92 GLN A C 1
ATOM 738 O O . GLN A 1 92 ? -2.007 -7.478 8.266 1.00 93.81 92 GLN A O 1
ATOM 743 N N . CYS A 1 93 ? -3.720 -6.343 7.359 1.00 94.44 93 CYS A N 1
ATOM 744 C CA . CYS A 1 93 ? -3.036 -5.991 6.116 1.00 94.44 93 CYS A CA 1
ATOM 745 C C . CYS A 1 93 ? -1.710 -5.251 6.361 1.00 94.44 93 CYS A C 1
ATOM 747 O O . CYS A 1 93 ? -0.704 -5.581 5.738 1.00 94.44 93 CYS A O 1
ATOM 749 N N . ILE A 1 94 ? -1.682 -4.301 7.307 1.00 94.88 94 ILE A N 1
ATOM 750 C CA . ILE A 1 94 ? -0.488 -3.502 7.634 1.00 94.88 94 ILE A CA 1
ATOM 751 C C . ILE A 1 94 ? 0.682 -4.384 8.083 1.00 94.88 94 ILE A C 1
ATOM 753 O O . ILE A 1 94 ? 1.829 -4.063 7.783 1.00 94.88 94 ILE A O 1
ATOM 757 N N . THR A 1 95 ? 0.420 -5.506 8.763 1.00 93.19 95 THR A N 1
ATOM 758 C CA . THR A 1 95 ? 1.497 -6.387 9.253 1.00 93.19 95 THR A CA 1
ATOM 759 C C . THR A 1 95 ? 2.305 -7.042 8.132 1.00 93.19 95 THR A C 1
ATOM 761 O O . THR A 1 95 ? 3.436 -7.463 8.369 1.00 93.19 95 THR A O 1
ATOM 764 N N . PHE A 1 96 ? 1.757 -7.096 6.915 1.00 92.56 96 PHE A N 1
ATOM 765 C CA . PHE A 1 96 ? 2.420 -7.667 5.744 1.00 92.56 96 PHE A CA 1
ATOM 766 C C . PHE A 1 96 ? 3.182 -6.633 4.905 1.00 92.56 96 PHE A C 1
ATOM 768 O O . PHE A 1 96 ? 3.931 -7.026 4.015 1.00 92.56 96 PHE A O 1
ATOM 775 N N . ILE A 1 97 ? 3.042 -5.335 5.201 1.00 93.75 97 ILE A N 1
ATOM 776 C CA . ILE A 1 97 ? 3.708 -4.254 4.465 1.00 93.75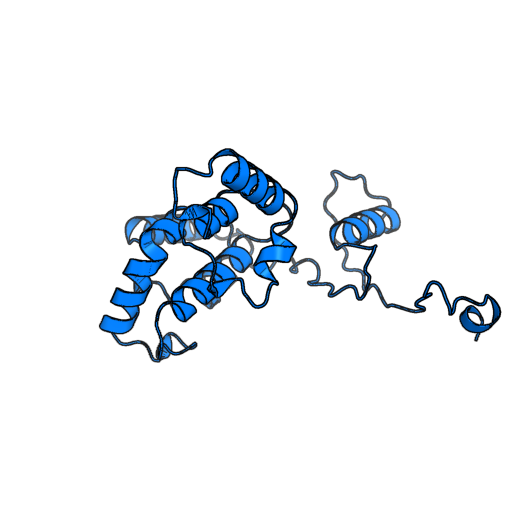 97 ILE A CA 1
ATOM 777 C C . ILE A 1 97 ? 5.133 -4.054 4.981 1.00 93.75 97 ILE A C 1
ATOM 779 O O . ILE A 1 97 ? 5.366 -3.726 6.147 1.00 93.75 97 ILE A O 1
ATOM 783 N N . LYS A 1 98 ? 6.113 -4.192 4.088 1.00 92.44 98 LYS A N 1
ATOM 784 C CA . LYS A 1 98 ? 7.539 -4.031 4.402 1.00 92.44 98 LYS A CA 1
ATOM 785 C C . LYS A 1 98 ? 7.974 -2.575 4.217 1.00 92.44 98 LYS A C 1
ATOM 787 O O . LYS A 1 98 ? 8.659 -2.248 3.250 1.00 92.44 98 LYS A O 1
ATOM 792 N N . PHE A 1 99 ? 7.630 -1.694 5.159 1.00 93.38 99 PHE A N 1
ATOM 793 C CA . PHE A 1 99 ? 7.973 -0.260 5.083 1.00 93.38 99 PHE A CA 1
ATOM 794 C C . PHE A 1 99 ? 9.476 0.032 4.919 1.00 93.38 99 PHE A C 1
ATOM 796 O O . PHE A 1 99 ? 9.842 1.046 4.335 1.00 93.38 99 PHE A O 1
ATOM 803 N N . THR A 1 100 ? 10.357 -0.872 5.347 1.00 90.88 100 THR A N 1
ATOM 804 C CA . THR A 1 100 ? 11.812 -0.773 5.126 1.00 90.88 100 THR A CA 1
ATOM 805 C C . THR A 1 100 ? 12.226 -0.867 3.653 1.00 90.88 100 THR A C 1
ATOM 807 O O . THR A 1 100 ? 13.330 -0.464 3.302 1.00 90.88 100 THR A O 1
ATOM 810 N N . LYS A 1 101 ? 11.357 -1.364 2.763 1.00 90.38 101 LYS A N 1
ATOM 811 C CA . LYS A 1 101 ? 11.579 -1.339 1.308 1.00 90.38 101 LYS A CA 1
ATOM 812 C C . LYS A 1 101 ? 11.246 0.012 0.664 1.00 90.38 101 LYS A C 1
ATOM 814 O O . LYS A 1 101 ? 11.504 0.182 -0.528 1.00 90.38 101 LYS A O 1
ATOM 819 N N . PHE A 1 102 ? 10.659 0.947 1.411 1.00 91.50 102 PHE A N 1
ATOM 820 C CA . PHE A 1 102 ? 10.355 2.286 0.918 1.00 91.50 102 PHE A CA 1
ATOM 821 C C . PHE A 1 102 ? 11.644 3.108 0.911 1.00 91.50 102 PHE A C 1
ATOM 823 O O . PHE A 1 102 ? 12.557 2.874 1.701 1.00 91.50 102 PHE A O 1
ATOM 830 N N . THR A 1 103 ? 11.713 4.122 0.058 1.00 89.81 103 THR A N 1
ATOM 831 C CA . THR A 1 103 ? 12.640 5.237 0.280 1.00 89.81 103 THR A CA 1
ATOM 832 C C . THR A 1 103 ? 12.162 6.091 1.457 1.00 89.81 103 THR A C 1
ATOM 834 O O . THR A 1 103 ? 10.960 6.179 1.729 1.00 89.81 103 THR A O 1
ATOM 837 N N . SER A 1 104 ? 13.074 6.811 2.117 1.00 88.12 104 SER A N 1
ATOM 838 C CA . SER A 1 104 ? 12.705 7.739 3.199 1.00 88.12 104 SER A CA 1
ATOM 839 C C . SER A 1 104 ? 11.678 8.783 2.739 1.00 88.12 104 SER A C 1
ATOM 841 O O . SER A 1 104 ? 10.772 9.152 3.486 1.00 88.12 104 SER A O 1
ATOM 843 N N . LYS A 1 105 ? 11.774 9.231 1.478 1.00 90.25 105 LYS A N 1
ATOM 844 C CA . LYS A 1 105 ? 10.839 10.190 0.873 1.00 90.25 105 LYS A CA 1
ATOM 845 C C . LYS A 1 105 ? 9.461 9.578 0.615 1.00 90.25 105 LYS A C 1
ATOM 847 O O . LYS A 1 105 ? 8.452 10.239 0.853 1.00 90.25 105 LYS A O 1
ATOM 852 N N . GLU A 1 106 ? 9.396 8.343 0.126 1.00 93.88 106 GLU A N 1
ATOM 853 C CA . GLU A 1 106 ? 8.127 7.622 -0.033 1.00 93.88 106 GLU A CA 1
ATOM 854 C C . GLU A 1 106 ? 7.457 7.402 1.317 1.00 93.88 106 GLU A C 1
ATOM 856 O O . GLU A 1 106 ? 6.275 7.706 1.458 1.00 93.88 106 GLU A O 1
ATOM 861 N N . PHE A 1 107 ? 8.208 6.956 2.327 1.00 93.69 107 PHE A N 1
ATOM 862 C CA . PHE A 1 107 ? 7.667 6.779 3.669 1.00 93.69 107 PHE A CA 1
ATOM 863 C C . PHE A 1 107 ? 7.102 8.093 4.218 1.00 93.69 107 PHE A C 1
ATOM 865 O O . PHE A 1 107 ? 5.944 8.132 4.632 1.00 93.69 107 PHE A O 1
ATOM 872 N N . LEU A 1 108 ? 7.866 9.187 4.141 1.00 92.06 108 LEU A N 1
ATOM 873 C CA . LEU A 1 108 ? 7.439 10.505 4.619 1.00 92.06 108 LEU A CA 1
ATOM 874 C C . LEU A 1 108 ? 6.178 11.024 3.910 1.00 92.06 108 LEU A C 1
ATOM 876 O O . LEU A 1 108 ? 5.317 11.620 4.547 1.00 92.06 108 LEU A O 1
ATOM 880 N N . ASN A 1 109 ? 6.050 10.803 2.603 1.00 93.00 109 ASN A N 1
ATOM 881 C CA . ASN A 1 109 ? 4.936 11.361 1.833 1.00 93.00 109 ASN A CA 1
ATOM 882 C C . ASN A 1 109 ? 3.698 10.457 1.802 1.00 93.00 109 ASN A C 1
ATOM 884 O O . ASN A 1 109 ? 2.592 10.957 1.614 1.00 93.00 109 ASN A O 1
ATOM 888 N N . LYS A 1 110 ? 3.869 9.135 1.922 1.00 95.12 110 LYS A N 1
ATOM 889 C CA . LYS A 1 110 ? 2.805 8.151 1.657 1.00 95.12 110 LYS A CA 1
ATOM 890 C C . LYS A 1 110 ? 2.399 7.338 2.880 1.00 95.12 110 LYS A C 1
ATOM 892 O O . LYS A 1 110 ? 1.232 6.973 2.987 1.00 95.12 110 LYS A O 1
ATOM 897 N N . ALA A 1 111 ? 3.319 7.053 3.800 1.00 95.31 111 ALA A N 1
ATOM 898 C CA . ALA A 1 111 ? 3.036 6.257 4.999 1.00 95.31 111 ALA A CA 1
ATOM 899 C C . ALA A 1 111 ? 2.882 7.130 6.253 1.00 95.31 111 ALA A C 1
ATOM 901 O O . ALA A 1 111 ? 1.923 6.970 7.004 1.00 95.31 111 ALA A O 1
ATOM 902 N N . TYR A 1 112 ? 3.774 8.104 6.451 1.00 94.94 112 TYR A N 1
ATOM 903 C CA . TYR A 1 112 ? 3.789 8.986 7.621 1.00 94.94 112 TYR A CA 1
ATOM 904 C C . TYR A 1 112 ? 2.473 9.746 7.879 1.00 94.94 112 TYR A C 1
ATOM 906 O O . TYR A 1 112 ? 2.089 9.833 9.049 1.00 94.94 112 TYR A O 1
ATOM 914 N N . PRO A 1 113 ? 1.724 10.243 6.867 1.00 95.75 113 PRO A N 1
ATOM 915 C CA . PRO A 1 113 ? 0.422 10.876 7.109 1.00 95.75 113 PRO A CA 1
ATOM 916 C C . PRO A 1 113 ? -0.578 9.961 7.832 1.00 95.75 113 PRO A C 1
ATOM 918 O O . PRO A 1 113 ? -1.472 10.433 8.525 1.00 95.75 113 PRO A O 1
ATOM 921 N N . TYR A 1 114 ? -0.382 8.647 7.722 1.00 95.56 114 TYR A N 1
ATOM 922 C CA . TYR A 1 114 ? -1.200 7.613 8.341 1.00 95.56 114 TYR A CA 1
ATOM 923 C C . TYR A 1 114 ? -0.518 6.972 9.561 1.00 95.56 114 TYR A C 1
ATOM 925 O O . TYR A 1 114 ? -0.940 5.914 10.010 1.00 95.56 114 TYR A O 1
ATOM 933 N N . LYS A 1 115 ? 0.514 7.582 10.156 1.00 94.50 115 LYS A N 1
ATOM 934 C CA . LYS A 1 115 ? 1.270 6.990 11.283 1.00 94.50 115 LYS A CA 1
ATOM 935 C C . LYS A 1 115 ? 0.400 6.461 12.434 1.00 94.50 115 LYS A C 1
ATOM 937 O O . LYS A 1 115 ? 0.760 5.471 13.054 1.00 94.50 115 LYS A O 1
ATOM 942 N N . ASN A 1 116 ? -0.768 7.063 12.675 1.00 94.69 116 ASN A N 1
ATOM 943 C CA . ASN A 1 116 ? -1.689 6.670 13.747 1.00 94.69 116 ASN A CA 1
ATOM 944 C C . ASN A 1 116 ? -2.328 5.279 13.544 1.00 94.69 116 ASN A C 1
ATOM 946 O O . ASN A 1 116 ? -2.779 4.668 14.518 1.00 94.69 116 ASN A O 1
ATOM 950 N N . ILE A 1 117 ? -2.376 4.768 12.305 1.00 96.25 117 ILE A N 1
ATOM 951 C CA . ILE A 1 117 ? -2.882 3.413 12.018 1.00 96.25 117 ILE A CA 1
ATOM 952 C C . ILE A 1 117 ? -1.773 2.358 12.012 1.00 96.25 117 ILE A C 1
ATOM 954 O O . ILE A 1 117 ? -2.066 1.172 12.151 1.00 96.25 117 ILE A O 1
ATOM 958 N N . ILE A 1 118 ? -0.509 2.770 11.882 1.00 95.62 118 ILE A N 1
ATOM 959 C CA . ILE A 1 118 ? 0.641 1.863 11.853 1.00 95.62 118 ILE A CA 1
ATOM 960 C C . ILE A 1 118 ? 0.928 1.381 13.289 1.00 95.62 118 ILE A C 1
ATOM 962 O O . ILE A 1 118 ? 0.950 2.198 14.212 1.00 95.62 118 ILE A O 1
ATOM 966 N N . PRO A 1 119 ? 1.139 0.070 13.524 1.00 94.88 119 PRO A N 1
ATOM 967 C CA . PRO A 1 119 ? 1.561 -0.428 14.829 1.00 94.88 119 PRO A CA 1
ATOM 968 C C . PRO A 1 119 ? 2.843 0.262 15.306 1.00 94.88 119 PRO A C 1
ATOM 970 O O . PRO A 1 119 ? 3.815 0.336 14.560 1.00 94.88 119 PRO A O 1
ATOM 973 N N . GLU A 1 120 ? 2.857 0.715 16.559 1.00 93.62 120 GLU A N 1
ATOM 974 C CA . GLU A 1 120 ? 3.947 1.516 17.139 1.00 93.62 120 GLU A CA 1
ATOM 975 C C . GLU A 1 120 ? 5.319 0.862 16.953 1.00 93.62 120 GLU A C 1
ATOM 977 O O . GLU A 1 120 ? 6.216 1.470 16.382 1.00 93.62 120 GLU A O 1
ATOM 982 N N . LYS A 1 121 ? 5.438 -0.427 17.290 1.00 93.44 121 LYS A N 1
ATOM 983 C CA . LYS A 1 121 ? 6.674 -1.192 17.091 1.00 93.44 121 LYS A CA 1
ATOM 984 C C . LYS A 1 121 ? 7.141 -1.205 15.629 1.00 93.44 121 LYS A C 1
ATOM 986 O O . LYS A 1 121 ? 8.316 -0.996 15.359 1.00 93.44 121 LYS A O 1
ATOM 991 N N . LEU A 1 122 ? 6.223 -1.423 14.682 1.00 94.19 122 LEU A N 1
ATOM 992 C CA . LEU A 1 122 ? 6.551 -1.443 13.251 1.00 94.19 122 LEU A CA 1
ATOM 993 C C . LEU A 1 122 ? 7.023 -0.063 12.777 1.00 94.19 122 LEU A C 1
ATOM 995 O O . LEU A 1 122 ? 7.954 0.036 11.978 1.00 94.19 122 LEU A O 1
ATOM 999 N N . TYR A 1 123 ? 6.389 0.996 13.279 1.00 94.56 123 TYR A N 1
ATOM 1000 C CA . TYR A 1 123 ? 6.776 2.370 12.997 1.00 94.56 123 TYR A CA 1
ATOM 1001 C C . TYR A 1 123 ? 8.176 2.679 13.550 1.00 94.56 123 TYR A C 1
ATOM 1003 O O . TYR A 1 123 ? 9.033 3.137 12.797 1.00 94.56 123 TYR A O 1
ATOM 1011 N N . GLU A 1 124 ? 8.442 2.372 14.821 1.00 94.00 124 GLU A N 1
ATOM 1012 C CA . GLU A 1 124 ? 9.751 2.573 15.457 1.00 94.00 124 GLU A CA 1
ATOM 1013 C C . GLU A 1 124 ? 10.870 1.800 14.752 1.00 94.00 124 GLU A C 1
ATOM 1015 O O . GLU A 1 124 ? 11.901 2.387 14.418 1.00 94.00 124 GLU A O 1
ATOM 1020 N N . ASP A 1 125 ? 10.649 0.515 14.457 1.00 93.44 125 ASP A N 1
ATOM 1021 C CA . ASP A 1 125 ? 11.607 -0.333 13.739 1.00 93.44 125 ASP A CA 1
ATOM 1022 C C . ASP A 1 125 ? 11.925 0.245 12.348 1.00 93.44 125 ASP A C 1
ATOM 1024 O O . ASP A 1 125 ? 13.079 0.253 11.911 1.00 93.44 125 ASP A O 1
ATOM 1028 N N . THR A 1 126 ? 10.915 0.795 11.668 1.00 93.12 126 THR A N 1
ATOM 1029 C CA . THR A 1 126 ? 11.075 1.446 10.360 1.00 93.12 126 THR A CA 1
ATOM 1030 C C . THR A 1 126 ? 11.889 2.737 10.463 1.00 93.12 126 THR A C 1
ATOM 1032 O O . THR A 1 126 ? 12.796 2.962 9.661 1.00 93.12 126 THR A O 1
ATOM 1035 N N . ILE A 1 127 ? 11.608 3.585 11.456 1.00 92.31 127 ILE A N 1
ATOM 1036 C CA . ILE A 1 127 ? 12.378 4.815 11.684 1.00 92.31 127 ILE A CA 1
ATOM 1037 C C . ILE A 1 127 ? 13.833 4.477 12.004 1.00 92.31 127 ILE A C 1
ATOM 1039 O O . ILE A 1 127 ? 14.739 5.057 11.406 1.00 92.31 127 ILE A O 1
ATOM 1043 N N . LYS A 1 128 ? 14.067 3.508 12.893 1.00 93.44 128 LYS A N 1
ATOM 1044 C CA . LYS A 1 128 ? 15.413 3.044 13.236 1.00 93.44 128 LYS A CA 1
ATOM 1045 C C . LYS A 1 128 ? 16.165 2.553 12.000 1.00 93.44 128 LYS A C 1
ATOM 1047 O O . LYS A 1 128 ? 17.300 2.963 11.786 1.00 93.44 128 LYS A O 1
ATOM 1052 N N . TYR A 1 129 ? 15.514 1.763 11.146 1.00 91.81 129 TYR A N 1
ATOM 1053 C CA . TYR A 1 129 ? 16.097 1.315 9.882 1.00 91.81 129 TYR A CA 1
ATOM 1054 C C . TYR A 1 129 ? 16.556 2.483 8.996 1.00 91.81 129 TYR A C 1
ATOM 1056 O O . TYR A 1 129 ? 17.672 2.445 8.474 1.00 91.81 129 TYR A O 1
ATOM 1064 N N . PHE A 1 130 ? 15.739 3.528 8.838 1.00 89.50 130 PHE A N 1
ATOM 1065 C CA . PHE A 1 130 ? 16.118 4.698 8.037 1.00 89.50 130 PHE A CA 1
ATOM 1066 C C . PHE A 1 130 ? 17.258 5.512 8.658 1.00 89.50 130 PHE A C 1
ATOM 1068 O O . PHE A 1 130 ? 18.091 6.040 7.924 1.00 89.50 130 PHE A O 1
ATOM 1075 N N . LEU A 1 131 ? 17.322 5.598 9.988 1.00 89.00 131 LEU A N 1
ATOM 1076 C CA . LEU A 1 131 ? 18.405 6.286 10.697 1.00 89.00 131 LEU A CA 1
ATOM 1077 C C . LEU A 1 131 ? 19.734 5.524 10.613 1.00 89.00 131 LEU A C 1
ATOM 1079 O O . LEU A 1 131 ? 20.771 6.144 10.391 1.00 89.00 131 LEU A O 1
ATOM 1083 N N . ASP A 1 132 ? 19.697 4.195 10.739 1.00 88.62 132 ASP A N 1
ATOM 1084 C CA . ASP A 1 132 ? 20.877 3.325 10.637 1.00 88.62 132 ASP A CA 1
ATOM 1085 C C . ASP A 1 132 ? 21.404 3.237 9.194 1.00 88.62 132 ASP A C 1
ATOM 1087 O O . ASP A 1 132 ? 22.567 2.905 8.961 1.00 88.62 132 ASP A O 1
ATOM 1091 N N . ASN A 1 133 ? 20.561 3.564 8.210 1.00 83.62 133 ASN A N 1
ATOM 1092 C CA . ASN A 1 133 ? 20.896 3.521 6.793 1.00 83.62 133 ASN A CA 1
ATOM 1093 C C . ASN A 1 133 ? 20.603 4.867 6.102 1.00 83.62 133 ASN A C 1
ATOM 1095 O O . ASN A 1 133 ? 19.755 4.933 5.206 1.00 83.62 133 ASN A O 1
ATOM 1099 N N . PRO A 1 134 ? 21.327 5.948 6.444 1.00 67.12 134 PRO A N 1
ATOM 1100 C CA . PRO A 1 134 ? 21.045 7.297 5.942 1.00 67.12 134 PRO A CA 1
ATOM 1101 C C . PRO A 1 134 ? 21.207 7.432 4.417 1.00 67.12 134 PRO A C 1
ATOM 1103 O O . PRO A 1 134 ? 20.658 8.350 3.813 1.00 67.12 134 PRO A O 1
ATOM 1106 N N . ASN A 1 135 ? 21.926 6.496 3.786 1.00 64.38 135 ASN A N 1
ATOM 1107 C CA . ASN A 1 135 ? 22.135 6.433 2.338 1.00 64.38 135 ASN A CA 1
ATOM 1108 C C . ASN A 1 135 ? 21.108 5.555 1.600 1.00 64.38 135 ASN A C 1
ATOM 1110 O O . ASN A 1 135 ? 21.220 5.394 0.383 1.00 64.38 135 ASN A O 1
ATOM 1114 N N . ASN A 1 136 ? 20.111 4.979 2.286 1.00 57.00 136 ASN A N 1
ATOM 1115 C CA . ASN A 1 136 ? 19.055 4.213 1.626 1.00 57.00 136 ASN A CA 1
ATOM 1116 C C . ASN A 1 136 ? 18.122 5.155 0.849 1.00 57.00 136 ASN A C 1
ATOM 1118 O O . ASN A 1 136 ? 17.094 5.615 1.339 1.00 57.00 136 ASN A O 1
ATOM 1122 N N . LYS A 1 137 ? 18.515 5.395 -0.408 1.00 56.38 137 LYS A N 1
ATOM 1123 C CA . LYS A 1 137 ? 17.722 5.966 -1.505 1.00 56.38 137 LYS A CA 1
ATOM 1124 C C . LYS A 1 137 ? 17.185 7.377 -1.208 1.00 56.38 137 LYS A C 1
ATOM 1126 O O . LYS A 1 137 ? 15.983 7.610 -1.117 1.00 56.38 137 LYS A O 1
ATOM 1131 N N . SER A 1 138 ? 18.104 8.335 -1.081 1.00 49.75 138 SER A N 1
ATOM 1132 C CA . SER A 1 138 ? 17.825 9.783 -1.093 1.00 49.75 138 SER A CA 1
ATOM 1133 C C . SER A 1 138 ? 17.286 10.283 -2.438 1.00 49.75 138 SER A C 1
ATOM 1135 O O . SER A 1 138 ? 16.636 11.326 -2.501 1.00 49.75 138 SER A O 1
ATOM 1137 N N . GLU A 1 139 ? 17.465 9.506 -3.499 1.00 45.97 139 GLU A N 1
ATOM 1138 C CA . GLU A 1 139 ? 16.704 9.655 -4.726 1.00 45.97 139 GLU A CA 1
ATOM 1139 C C . GLU A 1 139 ? 15.673 8.532 -4.798 1.00 45.97 139 GLU A C 1
ATOM 1141 O O . GLU A 1 139 ? 16.000 7.389 -4.452 1.00 45.97 139 GLU A O 1
ATOM 1146 N N . PRO A 1 140 ? 14.444 8.795 -5.286 1.00 42.28 140 PRO A N 1
ATOM 1147 C CA . PRO A 1 140 ? 13.735 7.711 -5.935 1.00 42.28 140 PRO A CA 1
ATOM 1148 C C . PRO A 1 140 ? 14.755 7.129 -6.916 1.00 42.28 140 PRO A C 1
ATOM 1150 O O . PRO A 1 140 ? 15.199 7.844 -7.815 1.00 42.28 140 PRO A O 1
ATOM 1153 N N . GLN A 1 141 ? 15.141 5.851 -6.766 1.00 42.03 141 GLN A N 1
ATOM 1154 C CA . GLN A 1 141 ? 15.467 5.104 -7.981 1.00 42.03 141 GLN A CA 1
ATOM 1155 C C . GLN A 1 141 ? 14.323 5.485 -8.896 1.00 42.03 141 GLN A C 1
ATOM 1157 O O . GLN A 1 141 ? 13.193 5.287 -8.433 1.00 42.03 141 GLN A O 1
ATOM 1162 N N . PRO A 1 142 ? 14.570 6.172 -10.032 1.00 37.34 142 PRO A N 1
ATOM 1163 C CA . PRO A 1 142 ? 13.485 6.668 -10.848 1.00 37.34 142 PRO A CA 1
ATOM 1164 C C . PRO A 1 142 ? 12.573 5.473 -10.958 1.00 37.34 142 PRO A C 1
ATOM 1166 O O . PRO A 1 142 ? 13.046 4.433 -11.419 1.00 37.34 142 PRO A O 1
ATOM 1169 N N . ILE A 1 143 ? 11.366 5.569 -10.368 1.00 40.81 143 ILE A N 1
ATOM 1170 C CA . ILE A 1 143 ? 10.294 4.598 -10.569 1.00 40.81 143 ILE A CA 1
ATOM 1171 C C . ILE A 1 143 ? 10.398 4.415 -12.054 1.00 40.81 143 ILE A C 1
ATOM 1173 O O . ILE A 1 143 ? 10.230 5.433 -12.733 1.00 40.81 143 ILE A O 1
ATOM 1177 N N . LYS A 1 144 ? 10.929 3.259 -12.491 1.00 46.50 144 LYS A N 1
ATOM 1178 C CA . LYS A 1 144 ? 11.596 3.109 -13.790 1.00 46.50 144 LYS A CA 1
ATOM 1179 C C . LYS A 1 144 ? 10.497 3.172 -14.799 1.00 46.50 144 LYS A C 1
ATOM 1181 O O . LYS A 1 144 ? 10.052 2.161 -15.312 1.00 46.50 144 LYS A O 1
ATOM 1186 N N . SER A 1 145 ? 10.046 4.396 -15.010 1.00 43.94 145 SER A N 1
ATOM 1187 C CA . SER A 1 145 ? 8.825 4.820 -15.634 1.00 43.94 145 SER A CA 1
ATOM 1188 C C . SER A 1 145 ? 7.638 3.913 -15.273 1.00 43.94 145 SER A C 1
ATOM 1190 O O . SER A 1 145 ? 7.559 2.764 -15.697 1.00 43.94 145 SER A O 1
ATOM 1192 N N . SER A 1 146 ? 6.626 4.446 -14.592 1.00 46.62 146 SER A N 1
ATOM 1193 C CA . SER A 1 146 ? 5.261 3.998 -14.876 1.00 46.62 146 SER A CA 1
ATOM 1194 C C . SER A 1 146 ? 4.987 4.298 -16.358 1.00 46.62 146 SER A C 1
ATOM 1196 O O . SER A 1 146 ? 4.330 5.270 -16.718 1.00 46.62 146 SER A O 1
ATOM 1198 N N . LYS A 1 147 ? 5.584 3.513 -17.263 1.00 55.00 147 LYS A N 1
ATOM 1199 C CA . LYS A 1 147 ? 5.277 3.549 -18.682 1.00 55.00 147 LYS A CA 1
ATOM 1200 C C . LYS A 1 147 ? 3.924 2.916 -18.735 1.00 55.00 147 LYS A C 1
ATOM 1202 O O . LYS A 1 147 ? 3.791 1.696 -18.717 1.00 55.00 147 LYS A O 1
ATOM 1207 N N . ASN A 1 148 ? 2.922 3.768 -18.749 1.00 58.56 148 ASN A N 1
ATOM 1208 C CA . ASN A 1 148 ? 1.642 3.399 -19.285 1.00 58.56 148 ASN A CA 1
ATOM 1209 C C . ASN A 1 148 ? 1.896 3.105 -20.775 1.00 58.56 148 ASN A C 1
ATOM 1211 O O . ASN A 1 148 ? 1.874 4.000 -21.615 1.00 58.56 148 ASN A O 1
ATOM 1215 N N . ILE A 1 149 ? 2.347 1.883 -21.071 1.00 70.19 149 ILE A N 1
ATOM 1216 C CA . ILE A 1 149 ? 2.612 1.421 -22.429 1.00 70.19 149 ILE A CA 1
ATOM 1217 C C . ILE A 1 149 ? 1.238 1.124 -22.992 1.00 70.19 149 ILE A C 1
ATOM 1219 O O . ILE A 1 149 ? 0.554 0.221 -22.517 1.00 70.19 149 ILE A O 1
ATOM 1223 N N . ASP A 1 150 ? 0.841 1.876 -24.009 1.00 72.69 150 ASP A N 1
ATOM 1224 C CA . ASP A 1 150 ? -0.418 1.655 -24.708 1.00 72.69 150 ASP A CA 1
ATOM 1225 C C . ASP A 1 150 ? -0.301 0.408 -25.618 1.00 72.69 150 ASP A C 1
ATOM 1227 O O . ASP A 1 150 ? -0.276 0.486 -26.850 1.00 72.69 150 ASP A O 1
ATOM 1231 N N . SER A 1 151 ? -0.141 -0.770 -25.007 1.00 75.06 151 SER A N 1
ATOM 1232 C CA . SER A 1 151 ? 0.020 -2.069 -25.665 1.00 75.06 151 SER A CA 1
ATOM 1233 C C . SER A 1 151 ? -0.687 -3.179 -24.895 1.00 75.06 151 SER A C 1
ATOM 1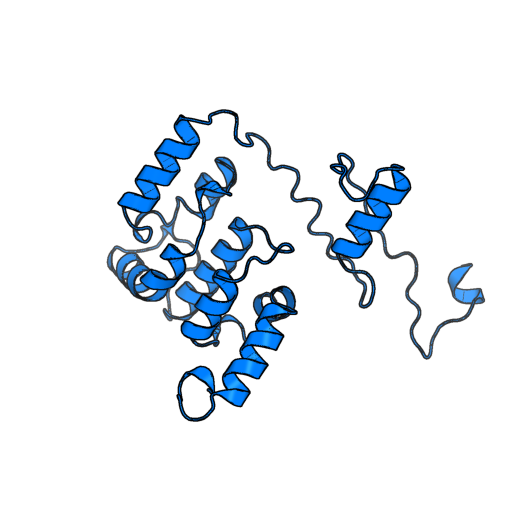235 O O . SER A 1 151 ? -0.634 -3.252 -23.673 1.00 75.06 151 SER A O 1
ATOM 1237 N N . ILE A 1 152 ? -1.313 -4.090 -25.641 1.00 75.12 152 ILE A N 1
ATOM 1238 C CA . ILE A 1 152 ? -1.948 -5.302 -25.100 1.00 75.12 152 ILE A CA 1
ATOM 1239 C C . ILE A 1 152 ? -0.917 -6.438 -24.937 1.00 75.12 152 ILE A C 1
ATOM 1241 O O . ILE A 1 152 ? -1.106 -7.336 -24.120 1.00 75.12 152 ILE A O 1
ATOM 1245 N N . ILE A 1 153 ? 0.174 -6.407 -25.714 1.00 78.94 153 ILE A N 1
ATOM 1246 C CA . ILE A 1 153 ? 1.169 -7.492 -25.801 1.00 78.94 153 ILE A CA 1
ATOM 1247 C C . ILE A 1 153 ? 2.451 -7.140 -25.034 1.00 78.94 153 ILE A C 1
ATOM 1249 O O . ILE A 1 153 ? 3.048 -7.987 -24.368 1.00 78.94 153 ILE A O 1
ATOM 1253 N N . ILE A 1 154 ? 2.907 -5.891 -25.137 1.00 82.50 154 ILE A N 1
ATOM 1254 C CA . ILE A 1 154 ? 4.159 -5.445 -24.523 1.00 82.50 154 ILE A CA 1
ATOM 1255 C C . ILE A 1 154 ? 3.866 -4.971 -23.100 1.00 82.50 154 ILE A C 1
ATOM 1257 O O . ILE A 1 154 ? 3.189 -3.966 -22.908 1.00 82.50 154 ILE A O 1
ATOM 1261 N N . THR A 1 155 ? 4.398 -5.693 -22.114 1.00 82.62 155 THR A N 1
ATOM 1262 C CA . THR A 1 155 ? 4.312 -5.349 -20.692 1.00 82.62 155 THR A CA 1
ATOM 1263 C C . THR A 1 155 ? 5.521 -4.519 -20.260 1.00 82.62 155 THR A C 1
ATOM 1265 O O . THR A 1 155 ? 6.512 -4.400 -20.986 1.00 82.62 155 THR A O 1
ATOM 1268 N N . THR A 1 156 ? 5.489 -3.996 -19.035 1.00 77.94 156 THR A N 1
ATOM 1269 C CA . THR A 1 156 ? 6.625 -3.288 -18.427 1.00 77.94 156 THR A CA 1
ATOM 1270 C C . THR A 1 156 ? 7.884 -4.160 -18.366 1.00 77.94 156 THR A C 1
ATOM 1272 O O . THR A 1 156 ? 8.979 -3.659 -18.603 1.00 77.94 156 THR A O 1
ATOM 1275 N N . GLN A 1 157 ? 7.733 -5.475 -18.155 1.00 77.38 157 GLN A N 1
ATOM 1276 C CA . GLN A 1 157 ? 8.842 -6.440 -18.170 1.00 77.38 157 GLN A CA 1
ATOM 1277 C C . GLN A 1 157 ? 9.463 -6.585 -19.562 1.00 77.38 157 GLN A C 1
ATOM 1279 O O . GLN A 1 157 ? 10.684 -6.590 -19.701 1.00 77.38 157 GLN A O 1
ATOM 1284 N N . HIS A 1 158 ? 8.632 -6.665 -20.608 1.00 85.12 158 HIS A N 1
ATOM 1285 C CA . HIS A 1 158 ? 9.125 -6.678 -21.985 1.00 85.12 158 HIS A CA 1
ATOM 1286 C C . HIS A 1 158 ? 9.879 -5.387 -22.300 1.00 85.12 158 HIS A C 1
ATOM 1288 O O . HIS A 1 158 ? 10.934 -5.427 -22.923 1.00 85.12 158 HIS A O 1
ATOM 1294 N N . VAL A 1 159 ? 9.388 -4.245 -21.819 1.00 85.38 159 VAL A N 1
ATOM 1295 C CA . VAL A 1 159 ? 10.085 -2.969 -21.983 1.00 85.38 159 VAL A CA 1
ATOM 1296 C C . VAL A 1 159 ? 11.406 -2.919 -21.229 1.00 85.38 159 VAL A C 1
ATOM 1298 O O . VAL A 1 159 ? 12.381 -2.409 -21.781 1.00 85.38 159 VAL A O 1
ATOM 1301 N N . GLU A 1 160 ? 11.479 -3.443 -20.010 1.00 83.75 160 GLU A N 1
ATOM 1302 C CA . GLU A 1 160 ? 12.744 -3.530 -19.282 1.00 83.75 160 GLU A CA 1
ATOM 1303 C C . GLU A 1 160 ? 13.754 -4.407 -20.031 1.00 83.75 160 GLU A C 1
ATOM 1305 O O . GLU A 1 160 ? 14.888 -3.982 -20.240 1.00 83.75 160 GLU A O 1
ATOM 1310 N N . LEU A 1 161 ? 13.333 -5.578 -20.515 1.00 86.56 161 LEU A N 1
ATOM 1311 C CA . LEU A 1 161 ? 14.176 -6.470 -21.316 1.00 86.56 161 LEU A CA 1
ATOM 1312 C C . LEU A 1 161 ? 14.670 -5.798 -22.600 1.00 86.56 161 LEU A C 1
ATOM 1314 O O . LEU A 1 161 ? 15.868 -5.806 -22.869 1.00 86.56 161 LEU A O 1
ATOM 1318 N N . ILE A 1 162 ? 13.775 -5.156 -23.358 1.00 88.81 162 ILE A N 1
ATOM 1319 C CA . ILE A 1 162 ? 14.145 -4.419 -24.574 1.00 88.81 162 ILE A CA 1
ATOM 1320 C C . ILE A 1 162 ? 15.124 -3.289 -24.235 1.00 88.81 162 ILE A C 1
ATOM 1322 O O . ILE A 1 162 ? 16.095 -3.085 -24.955 1.00 88.81 162 ILE A O 1
ATOM 1326 N N . SER A 1 163 ? 14.908 -2.581 -23.124 1.00 88.81 163 SER A N 1
ATOM 1327 C CA . SER A 1 163 ? 15.806 -1.512 -22.671 1.00 88.81 163 SER A CA 1
ATOM 1328 C C . SER A 1 163 ? 17.207 -2.047 -22.362 1.00 88.81 163 SER A C 1
ATOM 1330 O O . SER A 1 163 ? 18.194 -1.465 -22.805 1.00 88.81 163 SER A O 1
ATOM 1332 N N . LYS A 1 164 ? 17.302 -3.193 -21.672 1.00 88.44 164 LYS A N 1
ATOM 1333 C CA . LYS A 1 164 ? 18.584 -3.868 -21.413 1.00 88.44 164 LYS A CA 1
ATOM 1334 C C . LYS A 1 164 ? 19.260 -4.302 -22.712 1.00 88.44 164 LYS A C 1
ATOM 1336 O O . LYS A 1 164 ? 20.465 -4.129 -22.851 1.00 88.44 164 LYS A O 1
ATOM 1341 N N . TRP A 1 165 ? 18.499 -4.792 -23.692 1.00 91.19 165 TRP A N 1
ATOM 1342 C CA . TRP A 1 165 ? 19.045 -5.158 -25.002 1.00 91.19 165 TRP A CA 1
ATOM 1343 C C . TRP A 1 165 ? 19.601 -3.961 -25.778 1.00 91.19 165 TRP A C 1
ATOM 1345 O O . TRP A 1 165 ? 20.653 -4.097 -26.401 1.00 91.19 165 TRP A O 1
ATOM 1355 N N . ILE A 1 166 ? 18.946 -2.795 -25.722 1.00 89.56 166 ILE A N 1
ATOM 1356 C CA . ILE A 1 166 ? 19.458 -1.561 -26.347 1.00 89.56 166 ILE A CA 1
ATOM 1357 C C . ILE A 1 166 ? 20.807 -1.172 -25.726 1.00 89.56 166 ILE A C 1
ATOM 1359 O O . ILE A 1 166 ? 21.753 -0.875 -26.455 1.00 89.56 166 ILE A O 1
ATOM 1363 N N . ASP A 1 167 ? 20.916 -1.260 -24.398 1.00 90.00 167 ASP A N 1
ATOM 1364 C CA . ASP A 1 167 ? 22.149 -0.964 -23.657 1.00 90.00 167 ASP A CA 1
ATOM 1365 C C . ASP A 1 167 ? 23.203 -2.082 -23.727 1.00 90.00 167 ASP A C 1
ATOM 1367 O O . ASP A 1 167 ? 24.306 -1.915 -23.210 1.00 90.00 167 ASP A O 1
ATOM 1371 N N . ARG A 1 168 ? 22.891 -3.211 -24.380 1.00 91.56 168 ARG A N 1
ATOM 1372 C CA . ARG A 1 168 ? 23.735 -4.420 -24.443 1.00 91.56 168 ARG A CA 1
ATOM 1373 C C . ARG A 1 168 ? 24.090 -4.984 -23.062 1.00 91.56 168 ARG A C 1
ATOM 1375 O O .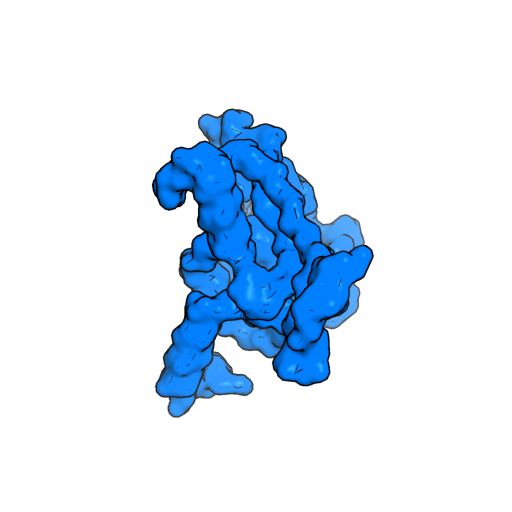 ARG A 1 168 ? 25.200 -5.467 -22.855 1.00 91.56 168 ARG A O 1
ATOM 1382 N N . LEU A 1 169 ? 23.140 -4.915 -22.138 1.00 87.69 169 LEU A N 1
ATOM 1383 C CA . LEU A 1 169 ? 23.250 -5.430 -20.777 1.00 87.69 169 LEU A CA 1
ATOM 1384 C C . LEU A 1 169 ? 22.744 -6.873 -20.683 1.00 87.69 169 LEU A C 1
ATOM 1386 O O . LEU A 1 169 ? 21.819 -7.271 -21.402 1.00 87.69 169 LEU A O 1
ATOM 1390 N N . GLU A 1 170 ? 23.309 -7.644 -19.758 1.00 87.12 170 GLU A N 1
ATOM 1391 C CA . GLU A 1 170 ? 22.778 -8.954 -19.397 1.00 87.12 170 GLU A CA 1
ATOM 1392 C C . GLU A 1 170 ? 21.467 -8.826 -18.608 1.00 87.12 170 GLU A C 1
ATOM 1394 O O . GLU A 1 170 ? 21.112 -7.777 -18.065 1.00 87.12 170 GLU A O 1
ATOM 1399 N N . ILE A 1 171 ? 20.711 -9.924 -18.516 1.00 74.56 171 ILE A N 1
ATOM 1400 C CA . ILE A 1 171 ? 19.425 -9.946 -17.799 1.00 74.56 171 ILE A CA 1
ATOM 1401 C C . ILE A 1 171 ? 19.614 -9.595 -16.316 1.00 74.56 171 ILE A C 1
ATOM 1403 O O . ILE A 1 171 ? 18.742 -8.954 -15.724 1.00 74.56 171 ILE A O 1
ATOM 1407 N N . THR A 1 172 ? 20.746 -9.985 -15.733 1.00 78.31 172 THR A N 1
ATOM 1408 C CA . THR A 1 172 ? 21.113 -9.736 -14.334 1.00 78.31 172 THR A CA 1
ATOM 1409 C C . THR A 1 172 ? 21.594 -8.315 -14.073 1.00 78.31 172 THR A C 1
ATOM 1411 O O . THR A 1 172 ? 21.587 -7.882 -12.924 1.00 78.31 172 THR A O 1
ATOM 1414 N N . ASP A 1 173 ? 21.977 -7.577 -15.112 1.00 77.06 173 ASP A N 1
ATOM 1415 C CA . ASP A 1 173 ? 22.547 -6.247 -14.954 1.00 77.06 173 ASP A CA 1
ATOM 1416 C C . ASP A 1 173 ? 21.479 -5.214 -14.592 1.00 77.06 173 ASP A C 1
ATOM 1418 O O . ASP A 1 173 ? 20.317 -5.264 -15.026 1.00 77.06 173 ASP A O 1
ATOM 1422 N N . GLU A 1 174 ? 21.883 -4.225 -13.800 1.00 77.38 174 GLU A N 1
ATOM 1423 C CA . GLU A 1 174 ? 21.023 -3.103 -13.455 1.00 77.38 174 GLU A CA 1
ATOM 1424 C C . GLU A 1 174 ? 20.910 -2.120 -14.626 1.00 77.38 174 GLU A C 1
ATOM 1426 O O . GLU A 1 174 ? 21.881 -1.483 -15.035 1.00 77.38 174 GLU A O 1
ATOM 1431 N N . LEU A 1 175 ? 19.687 -1.933 -15.132 1.00 78.31 175 LEU A N 1
ATOM 1432 C CA . LEU A 1 175 ? 19.395 -0.900 -16.127 1.00 78.31 175 LEU A CA 1
ATOM 1433 C C . LEU A 1 175 ? 19.556 0.493 -15.489 1.00 78.31 175 LEU A C 1
ATOM 1435 O O . LEU A 1 175 ? 18.864 0.796 -14.516 1.00 78.31 175 LEU A O 1
ATOM 1439 N N . LYS A 1 176 ? 20.442 1.338 -16.023 1.00 75.88 176 LYS A N 1
ATOM 1440 C CA . LYS A 1 176 ? 20.682 2.707 -15.513 1.00 75.88 176 LYS A CA 1
ATOM 1441 C C . LYS A 1 176 ? 19.994 3.795 -16.336 1.00 75.88 176 LYS A C 1
ATOM 1443 O O . LYS A 1 176 ? 19.805 4.905 -15.852 1.00 75.88 176 LYS A O 1
ATOM 1448 N N . SER A 1 177 ? 19.625 3.479 -17.570 1.00 73.62 177 SER A N 1
ATOM 1449 C CA . SER A 1 177 ? 18.998 4.391 -18.519 1.00 73.62 177 SER A CA 1
ATOM 1450 C C . SER A 1 177 ? 17.470 4.401 -18.378 1.00 73.62 177 SER A C 1
ATOM 1452 O O . SER A 1 177 ? 16.843 3.426 -17.949 1.00 73.62 177 SER A O 1
ATOM 1454 N N . SER A 1 178 ? 16.852 5.518 -18.763 1.00 75.44 178 SER A N 1
ATOM 1455 C CA . SER A 1 178 ? 15.407 5.623 -18.946 1.00 75.44 178 SER A CA 1
ATOM 1456 C C . SER A 1 178 ? 15.091 5.816 -20.428 1.00 75.44 178 SER A C 1
ATOM 1458 O O . SER A 1 178 ? 15.440 6.815 -21.046 1.00 75.44 178 SER A O 1
ATOM 1460 N N . TYR A 1 179 ? 14.415 4.830 -21.010 1.00 77.62 179 TYR A N 1
ATOM 1461 C CA . TYR A 1 179 ? 13.894 4.920 -22.374 1.00 77.62 179 TYR A CA 1
ATOM 1462 C C . TYR A 1 179 ? 12.462 5.438 -22.373 1.00 77.62 179 TYR A C 1
ATOM 1464 O O . TYR A 1 179 ? 11.724 5.142 -21.444 1.00 77.62 179 TYR A O 1
ATOM 1472 N N . GLU A 1 180 ? 12.025 6.131 -23.416 1.00 82.25 180 GLU A N 1
ATOM 1473 C CA . GLU A 1 180 ? 10.613 6.455 -23.636 1.00 82.25 180 GLU A CA 1
ATOM 1474 C C . GLU A 1 180 ? 10.093 5.593 -24.794 1.00 82.25 180 GLU A C 1
ATOM 1476 O O . GLU A 1 180 ? 10.636 5.638 -25.895 1.00 82.25 180 GLU A O 1
ATOM 1481 N N . PHE A 1 181 ? 9.060 4.781 -24.551 1.00 81.25 181 PHE A N 1
ATOM 1482 C CA . PHE A 1 181 ? 8.462 3.932 -25.585 1.00 81.25 181 PHE A CA 1
ATOM 1483 C C . PHE A 1 181 ? 7.223 4.628 -26.138 1.00 81.25 181 PHE A C 1
ATOM 1485 O O . PHE A 1 181 ? 6.181 4.650 -25.486 1.00 81.25 181 PHE A O 1
ATOM 1492 N N . LYS A 1 182 ? 7.347 5.206 -27.336 1.00 82.88 182 LYS A N 1
ATOM 1493 C CA . LYS A 1 182 ? 6.241 5.872 -28.033 1.00 82.88 182 LYS A CA 1
ATOM 1494 C C . LYS A 1 182 ? 5.558 4.902 -28.984 1.00 82.88 182 LYS A C 1
ATOM 1496 O O . LYS A 1 182 ? 6.215 4.267 -29.808 1.00 82.88 182 LYS A O 1
ATOM 1501 N N . LEU A 1 183 ? 4.234 4.808 -28.885 1.00 81.88 183 LEU A N 1
ATOM 1502 C CA . LEU A 1 183 ? 3.430 4.091 -29.866 1.00 81.88 183 LEU A CA 1
ATOM 1503 C C . LEU A 1 183 ? 3.461 4.873 -31.184 1.00 81.88 183 LEU A C 1
ATOM 1505 O O . LEU A 1 183 ? 2.827 5.915 -31.303 1.00 81.88 183 LEU A O 1
ATOM 1509 N N . ILE A 1 184 ? 4.214 4.368 -32.160 1.00 82.81 184 ILE A N 1
ATOM 1510 C CA . ILE A 1 184 ? 4.289 4.966 -33.501 1.00 82.81 184 ILE A CA 1
ATOM 1511 C C . ILE A 1 184 ? 3.173 4.465 -34.418 1.00 82.81 184 ILE A C 1
ATOM 1513 O O . ILE A 1 184 ? 2.726 5.183 -35.303 1.00 82.81 184 ILE A O 1
ATOM 1517 N N . PHE A 1 185 ? 2.713 3.231 -34.208 1.00 79.56 185 PHE A N 1
ATOM 1518 C CA . PHE A 1 185 ? 1.690 2.614 -35.037 1.00 79.56 185 PHE A CA 1
ATOM 1519 C C . PHE A 1 185 ? 1.032 1.442 -34.310 1.00 79.56 185 PHE A C 1
ATOM 1521 O O . PHE A 1 185 ? 1.706 0.665 -33.632 1.00 79.56 185 PHE A O 1
ATOM 1528 N N . ARG A 1 186 ? -0.285 1.290 -34.473 1.00 78.25 186 ARG A N 1
ATOM 1529 C CA . ARG A 1 186 ? -1.074 0.196 -33.896 1.00 78.25 186 ARG A CA 1
ATOM 1530 C C . ARG A 1 186 ? -1.829 -0.527 -35.003 1.00 78.25 186 ARG A C 1
ATOM 1532 O O . ARG A 1 186 ? -2.746 0.032 -35.591 1.00 78.25 186 ARG A O 1
ATOM 1539 N N . GLY A 1 187 ? -1.472 -1.785 -35.242 1.00 73.56 187 GLY A N 1
ATOM 1540 C CA . GLY A 1 187 ? -2.259 -2.676 -36.091 1.00 73.56 187 GLY A CA 1
ATOM 1541 C C . GLY A 1 187 ? -3.402 -3.321 -35.307 1.00 73.56 187 GLY A C 1
ATOM 1542 O O . GLY A 1 187 ? -3.201 -3.779 -34.183 1.00 73.56 187 GLY A O 1
ATOM 1543 N N . SER A 1 188 ? -4.592 -3.385 -35.902 1.00 73.94 188 SER A N 1
ATOM 1544 C CA . SER A 1 188 ? -5.674 -4.278 -35.470 1.00 73.94 188 SER A CA 1
ATOM 1545 C C . SER A 1 188 ? -5.833 -5.413 -36.486 1.00 73.94 188 SER A C 1
ATOM 1547 O O . SER A 1 188 ? -5.337 -5.317 -37.610 1.00 73.94 188 SER 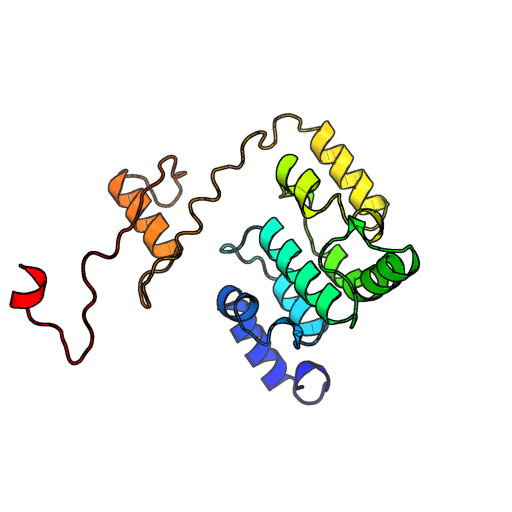A O 1
ATOM 1549 N N . ARG A 1 189 ? -6.538 -6.489 -36.108 1.00 67.25 189 ARG A N 1
ATOM 1550 C CA . ARG A 1 189 ? -6.796 -7.641 -36.994 1.00 67.25 189 ARG A CA 1
ATOM 1551 C C . ARG A 1 189 ? -7.420 -7.231 -38.335 1.00 67.25 189 ARG A C 1
ATOM 1553 O O . ARG A 1 189 ? -7.123 -7.847 -39.351 1.00 67.25 189 ARG A O 1
ATOM 1560 N N . ASP A 1 190 ? -8.223 -6.169 -38.327 1.00 69.38 190 ASP A N 1
ATOM 1561 C CA . ASP A 1 190 ? -9.049 -5.758 -39.462 1.00 69.38 190 ASP A CA 1
ATOM 1562 C C . ASP A 1 190 ? -8.531 -4.456 -40.129 1.00 69.38 190 ASP A C 1
ATOM 1564 O O . ASP A 1 190 ? -9.214 -3.873 -40.967 1.00 69.38 190 ASP A O 1
ATOM 1568 N N . GLY A 1 191 ? -7.327 -3.978 -39.770 1.00 63.94 191 GLY A N 1
ATOM 1569 C CA . GLY A 1 191 ? -6.840 -2.644 -40.160 1.00 63.94 191 GLY A CA 1
ATOM 1570 C C . GLY A 1 191 ? -5.319 -2.482 -40.233 1.00 63.94 191 GLY A C 1
ATOM 1571 O O . GLY A 1 191 ? -4.805 -1.426 -39.879 1.00 63.94 191 GLY A O 1
ATOM 1572 N N . PHE A 1 192 ? -4.587 -3.514 -40.664 1.00 72.88 192 PHE A N 1
ATOM 1573 C CA . PHE A 1 192 ? -3.133 -3.460 -40.844 1.00 72.88 192 PHE A CA 1
ATOM 1574 C C . PHE A 1 192 ? -2.763 -3.523 -42.332 1.00 72.88 192 PHE A C 1
ATOM 1576 O O . PHE A 1 192 ? -2.685 -4.604 -42.915 1.00 72.88 192 PHE A O 1
ATOM 1583 N N . THR A 1 193 ? -2.518 -2.370 -42.962 1.00 76.94 193 THR A N 1
ATOM 1584 C CA . THR A 1 193 ? -1.921 -2.328 -44.307 1.00 76.94 193 THR A CA 1
ATOM 1585 C C . THR A 1 193 ? -0.511 -1.758 -44.249 1.00 76.94 193 THR A C 1
ATOM 1587 O O . THR A 1 193 ? -0.262 -0.759 -43.577 1.00 76.94 193 THR A O 1
ATOM 1590 N N . ALA A 1 194 ? 0.417 -2.348 -45.010 1.00 77.56 194 ALA A N 1
ATOM 1591 C CA . ALA A 1 194 ? 1.787 -1.841 -45.103 1.00 77.56 194 ALA A CA 1
ATOM 1592 C C . ALA A 1 194 ? 1.823 -0.363 -45.531 1.00 77.56 194 ALA A C 1
ATOM 1594 O O . ALA A 1 194 ? 2.673 0.391 -45.074 1.00 77.56 194 ALA A O 1
ATOM 1595 N N . LYS A 1 195 ? 0.862 0.077 -46.353 1.00 79.69 195 LYS A N 1
ATOM 1596 C CA . LYS A 1 195 ? 0.752 1.467 -46.808 1.00 79.69 195 LYS A CA 1
ATOM 1597 C C . LYS A 1 195 ? 0.515 2.458 -45.662 1.00 79.69 195 LYS A C 1
ATOM 1599 O O . LYS A 1 195 ? 1.098 3.531 -45.694 1.00 79.69 195 LYS A O 1
ATOM 1604 N N . GLN A 1 196 ? -0.295 2.103 -44.662 1.00 78.12 196 GLN A N 1
ATOM 1605 C CA . GLN A 1 196 ? -0.587 2.974 -43.512 1.00 78.12 196 GLN A CA 1
ATOM 1606 C C . GLN A 1 196 ? 0.607 3.141 -42.565 1.00 78.12 196 GLN A C 1
ATOM 1608 O O . GLN A 1 196 ? 0.698 4.157 -41.895 1.00 78.12 196 GLN A O 1
ATOM 1613 N N . PHE A 1 197 ? 1.518 2.165 -42.511 1.00 77.19 197 PHE A N 1
ATOM 1614 C CA . PHE A 1 197 ? 2.727 2.259 -41.685 1.00 77.19 197 PHE A CA 1
ATOM 1615 C C . PHE A 1 197 ? 3.798 3.189 -42.284 1.00 77.19 197 PHE A C 1
ATOM 1617 O O . PHE A 1 197 ? 4.613 3.732 -41.550 1.00 77.19 197 PHE A O 1
ATOM 1624 N N . HIS A 1 198 ? 3.810 3.357 -43.612 1.00 80.44 198 HIS A N 1
ATOM 1625 C CA . HIS A 1 198 ? 4.793 4.181 -44.330 1.00 80.44 198 HIS A CA 1
ATOM 1626 C C . HIS A 1 198 ? 4.288 5.606 -44.648 1.00 80.44 198 HIS A C 1
ATOM 1628 O O . HIS A 1 198 ? 4.915 6.293 -45.456 1.00 80.44 198 HIS A O 1
ATOM 1634 N N . GLN A 1 199 ? 3.147 6.024 -44.083 1.00 74.62 199 GLN A N 1
ATOM 1635 C CA . GLN A 1 199 ? 2.662 7.413 -44.128 1.00 74.62 199 GLN A CA 1
ATOM 1636 C C . GLN A 1 199 ? 3.266 8.226 -42.988 1.00 74.62 199 GLN A C 1
ATOM 1638 O O . GLN A 1 199 ? 3.598 9.401 -43.254 1.00 74.62 199 GLN A O 1
#

Foldseek 3Di:
DLVVDPVNVVVVVVVLVVCLVCVVVLLPDPCNLVDDVVSLLSNLLRPPVPDQLLVNLVSLLVSLQSVPPPRDPQLVPDDPVNLVSSLVSCVSVLVSRDLLSDAPVSCVPRVVSSVSSHPPVSVVVSVVSCVVCVPRPPDPPPPLDPQPPPDPPQDPVNVVVVQCVVVVHDPPDDRNDRDHDDCLDDDDPVRDDPVVSVD

Organism: NCBI:txid588596

Sequence (199 aa):
MAFENDSFLDLQKFCTELISKYPEKIFSSSDFTSIPEKALISLIQHDNHQMGEVQVWEHVLKWGIAQNPGLSSDPSCYSNDDFKSLKNNLQQCITFIKFTKFTSKEFLNKAYPYKNIIPEKLYEDTIKYFLDNPNNKSEPQPIKSSKNIDSIIITTQHVELISKWIDRLEITDELKSSYEFKLIFRGSRDGFTAKQFHQ

InterPro domains:
  IPR011705 BTB/Kelch-associated [PF07707] (10-64)

Secondary structure (DSSP, 8-state):
-GGG-TT-HHHHHHHHHHHHH-HHHHHTSTTGGGS-HHHHHHHHHS--TTS-HHHHHHHHHHHHHHTSTT--S-GGG--HHHHHHHHHHHHHHHTT--GGGS-HHHIIIIIGGGGGGS-HHHHHHHHHHHHH-TTS-SS------------SS--HHHHHHHHHHHTT--TTSPP-------------TT---HHHHT-

pLDDT: mean 83.1, std 12.88, range [37.34, 96.56]

Radius of gyration: 20.56 Å; chains: 1; bounding box: 42×42×64 Å